Protein AF-0000000080020175 (afdb_homodimer)

Radius of gyration: 16.44 Å; Cα contacts (8 Å, |Δi|>4): 350; chains: 2; bounding box: 36×51×38 Å

pLDDT: mean 96.28, std 3.0, range [83.0, 98.94]

Secondary structure (DSSP, 8-state):
-BEEEETTEEEE-TTTS----TTS-HHHHHHHHHHHHH-SB--TTS-EEE-GGGHHHHHHHHHHHHHHTSS-HHHHSEEE-TTPPPPGGGGGGEEE-/-BEEEETTEEEE-TTTS----TTS-HHHHHHHHHHHHH-SB--TTS-EEE-GGGHHHHHHHHHHHHHHTSS-HHHHSEEEPTTPPPPGGGGGGEEE-

Organism: NCBI:txid2019572

Structure (mmCIF, N/CA/C/O backbone):
data_AF-0000000080020175-model_v1
#
loop_
_entity.id
_entity.type
_entity.pdbx_description
1 polymer 'Uncharacterized protein'
#
loop_
_atom_site.group_PDB
_atom_site.id
_atom_site.type_symbol
_atom_site.label_atom_id
_atom_site.label_alt_id
_atom_site.label_comp_id
_atom_site.label_asym_id
_atom_site.label_entity_id
_atom_site.label_seq_id
_atom_site.pdbx_PDB_ins_code
_atom_site.Cartn_x
_atom_site.Cartn_y
_atom_site.Cartn_z
_atom_site.occupancy
_atom_site.B_iso_or_equiv
_atom_site.auth_seq_id
_atom_site.auth_comp_id
_atom_site.auth_asym_id
_atom_site.auth_atom_id
_atom_site.pdbx_PDB_model_num
ATOM 1 N N . MET A 1 1 ? -3.389 -16.219 -5.395 1 97.69 1 MET A N 1
ATOM 2 C CA . MET A 1 1 ? -2.551 -15.766 -6.496 1 97.69 1 MET A CA 1
ATOM 3 C C . MET A 1 1 ? -1.271 -16.594 -6.59 1 97.69 1 MET A C 1
ATOM 5 O O . MET A 1 1 ? -0.502 -16.656 -5.629 1 97.69 1 MET A O 1
ATOM 9 N N . ARG A 1 2 ? -1.073 -17.203 -7.738 1 97.75 2 ARG A N 1
ATOM 10 C CA . ARG A 1 2 ? 0.148 -17.984 -7.922 1 97.75 2 ARG A CA 1
ATOM 11 C C . ARG A 1 2 ? 1.386 -17.125 -7.691 1 97.75 2 ARG A C 1
ATOM 13 O O . ARG A 1 2 ? 1.537 -16.062 -8.305 1 97.75 2 ARG A O 1
ATOM 20 N N . SER A 1 3 ? 2.283 -17.625 -6.809 1 98.38 3 SER A N 1
ATOM 21 C CA . SER A 1 3 ? 3.41 -16.828 -6.336 1 98.38 3 SER A CA 1
ATOM 22 C C . SER A 1 3 ? 4.684 -17.656 -6.262 1 98.38 3 SER A C 1
ATOM 24 O O . SER A 1 3 ? 4.625 -18.875 -6.105 1 98.38 3 SER A O 1
ATOM 26 N N . LYS A 1 4 ? 5.758 -17.016 -6.391 1 97.75 4 LYS A N 1
ATOM 27 C CA . LYS A 1 4 ? 7.066 -17.625 -6.168 1 97.75 4 LYS A CA 1
ATOM 28 C C . LYS A 1 4 ? 8.078 -16.594 -5.68 1 97.75 4 LYS A C 1
ATOM 30 O O . LYS A 1 4 ? 7.883 -15.383 -5.867 1 97.75 4 LYS A O 1
ATOM 35 N N . ILE A 1 5 ? 9.102 -17.062 -5.062 1 98 5 ILE A N 1
ATOM 36 C CA . ILE A 1 5 ? 10.188 -16.188 -4.637 1 98 5 ILE A CA 1
ATOM 37 C C . ILE A 1 5 ? 11.492 -16.625 -5.312 1 98 5 ILE A C 1
ATOM 39 O O . ILE A 1 5 ? 11.883 -17.797 -5.227 1 98 5 ILE A O 1
ATOM 43 N N . GLU A 1 6 ? 12.047 -15.734 -6.016 1 97.25 6 GLU A N 1
ATOM 44 C CA . GLU A 1 6 ? 13.344 -15.914 -6.66 1 97.25 6 GLU A CA 1
ATOM 45 C C . GLU A 1 6 ? 14.281 -14.758 -6.336 1 97.25 6 GLU A C 1
ATOM 47 O O . GLU A 1 6 ? 13.922 -13.594 -6.516 1 97.25 6 GLU A O 1
ATOM 52 N N . ASN A 1 7 ? 15.477 -15.023 -5.828 1 97 7 ASN A N 1
ATOM 53 C CA . ASN A 1 7 ? 16.453 -14.008 -5.453 1 97 7 ASN A CA 1
ATOM 54 C C . ASN A 1 7 ? 15.844 -12.961 -4.52 1 97 7 ASN A C 1
ATOM 56 O O . ASN A 1 7 ? 16 -11.758 -4.742 1 97 7 ASN A O 1
ATOM 60 N N . ASP A 1 8 ? 15.008 -13.383 -3.602 1 97.31 8 ASP A N 1
ATOM 61 C CA . ASP A 1 8 ? 14.391 -12.609 -2.531 1 97.31 8 ASP A CA 1
ATOM 62 C C . ASP A 1 8 ? 13.336 -11.656 -3.08 1 97.31 8 ASP A C 1
ATOM 64 O O . ASP A 1 8 ? 12.984 -10.672 -2.43 1 97.31 8 ASP A O 1
ATOM 68 N N . VAL A 1 9 ? 12.961 -11.898 -4.285 1 98.56 9 VAL A N 1
ATOM 69 C CA . VAL A 1 9 ? 11.875 -11.117 -4.867 1 98.56 9 VAL A CA 1
ATOM 70 C C . VAL A 1 9 ? 10.633 -11.984 -5.016 1 98.56 9 VAL A C 1
ATOM 72 O O . VAL A 1 9 ? 10.711 -13.109 -5.508 1 98.56 9 VAL A O 1
ATOM 75 N N . LEU A 1 10 ? 9.547 -11.516 -4.531 1 98.75 10 LEU A N 1
ATOM 76 C CA . LEU A 1 10 ? 8.258 -12.188 -4.695 1 98.75 10 LEU A CA 1
ATOM 77 C C . LEU A 1 10 ? 7.645 -11.852 -6.051 1 98.75 10 LEU A C 1
ATOM 79 O O . LEU A 1 10 ? 7.559 -10.68 -6.426 1 98.75 10 LEU A O 1
ATOM 83 N N . PHE A 1 11 ? 7.23 -12.836 -6.738 1 98.62 11 PHE A N 1
ATOM 84 C CA . PHE A 1 11 ? 6.551 -12.672 -8.016 1 98.62 11 PHE A CA 1
ATOM 85 C C . PHE A 1 11 ? 5.094 -13.109 -7.914 1 98.62 11 PHE A C 1
ATOM 87 O O . PHE A 1 11 ? 4.793 -14.188 -7.406 1 98.62 11 PHE A O 1
ATOM 94 N N . LEU A 1 12 ? 4.242 -12.258 -8.336 1 98.44 12 LEU A N 1
ATOM 95 C CA . LEU A 1 12 ? 2.844 -12.617 -8.547 1 98.44 12 LEU A CA 1
ATOM 96 C C . LEU A 1 12 ? 2.557 -12.844 -10.023 1 98.44 12 LEU A C 1
ATOM 98 O O . LEU A 1 12 ? 2.863 -11.992 -10.859 1 98.44 12 LEU A O 1
ATOM 102 N N . HIS A 1 13 ? 1.99 -13.93 -10.266 1 97.88 13 HIS A N 1
ATOM 103 C CA . HIS A 1 13 ? 1.725 -14.297 -11.656 1 97.88 13 HIS A CA 1
ATOM 104 C C . HIS A 1 13 ? 0.815 -13.273 -12.328 1 97.88 13 HIS A C 1
ATOM 106 O O . HIS A 1 13 ? -0.205 -12.875 -11.758 1 97.88 13 HIS A O 1
ATOM 112 N N . HIS A 1 14 ? 1.062 -12.898 -13.547 1 97.31 14 HIS A N 1
ATOM 113 C CA . HIS A 1 14 ? 0.417 -11.805 -14.266 1 97.31 14 HIS A CA 1
ATOM 114 C C . HIS A 1 14 ? -1.063 -12.094 -14.484 1 97.31 14 HIS A C 1
ATOM 116 O O . HIS A 1 14 ? -1.874 -11.164 -14.562 1 97.31 14 HIS A O 1
ATOM 122 N N . GLU A 1 15 ? -1.464 -13.32 -14.57 1 96.56 15 GLU A N 1
ATOM 123 C CA . GLU A 1 15 ? -2.859 -13.656 -14.836 1 96.56 15 GLU A CA 1
ATOM 124 C C . GLU A 1 15 ? -3.707 -13.531 -13.57 1 96.56 15 GLU A C 1
ATOM 126 O O . GLU A 1 15 ? -4.938 -13.531 -13.641 1 96.56 15 GLU A O 1
ATOM 131 N N . ASP A 1 16 ? -3.012 -13.5 -12.422 1 96.81 16 ASP A N 1
ATOM 132 C CA . ASP A 1 16 ? -3.74 -13.547 -11.156 1 96.81 16 ASP A CA 1
ATOM 133 C C . ASP A 1 16 ? -3.793 -12.164 -10.5 1 96.81 16 ASP A C 1
ATOM 135 O O . ASP A 1 16 ? -4.496 -11.977 -9.508 1 96.81 16 ASP A O 1
ATOM 139 N N . VAL A 1 17 ? -3 -11.172 -10.992 1 96.94 17 VAL A N 1
ATOM 140 C CA . VAL A 1 17 ? -3.076 -9.82 -10.438 1 96.94 17 VAL A CA 1
ATOM 141 C C . VAL A 1 17 ? -4.387 -9.164 -10.859 1 96.94 17 VAL A C 1
ATOM 143 O O . VAL A 1 17 ? -4.945 -9.492 -11.914 1 96.94 17 VAL A O 1
ATOM 146 N N . PRO A 1 18 ? -4.906 -8.32 -9.953 1 95.44 18 PRO A N 1
ATOM 147 C CA . PRO A 1 18 ? -6.16 -7.66 -10.32 1 95.44 18 PRO A CA 1
ATOM 148 C C . PRO A 1 18 ? -6.016 -6.77 -11.555 1 95.44 18 PRO A C 1
ATOM 150 O O . PRO A 1 18 ? -4.91 -6.328 -11.883 1 95.44 18 PRO A O 1
ATOM 153 N N . GLU A 1 19 ? -7.16 -6.625 -12.172 1 93.62 19 GLU A N 1
ATOM 154 C CA . GLU A 1 19 ? -7.238 -5.73 -13.328 1 93.62 19 GLU A CA 1
ATOM 155 C C . GLU A 1 19 ? -8.117 -4.516 -13.023 1 93.62 19 GLU A C 1
ATOM 157 O O . GLU A 1 19 ? -9.125 -4.637 -12.336 1 93.62 19 GLU A O 1
ATOM 162 N N . TYR A 1 20 ? -7.645 -3.49 -13.617 1 94 20 TYR A N 1
ATOM 163 C CA . TYR A 1 20 ? -8.477 -2.293 -13.516 1 94 20 TYR A CA 1
ATOM 164 C C . TYR A 1 20 ? -9.625 -2.348 -14.516 1 94 20 TYR A C 1
ATOM 166 O O . TYR A 1 20 ? -9.43 -2.695 -15.68 1 94 20 TYR A O 1
ATOM 174 N N . LYS A 1 21 ? -10.742 -2.105 -14.023 1 92.62 21 LYS A N 1
ATOM 175 C CA . LYS A 1 21 ? -11.922 -1.989 -14.883 1 92.62 21 LYS A CA 1
ATOM 176 C C . LYS A 1 21 ? -12.617 -0.644 -14.68 1 92.62 21 LYS A C 1
ATOM 178 O O . LYS A 1 21 ? -13.141 -0.363 -13.602 1 92.62 21 LYS A O 1
ATOM 183 N N . LYS A 1 22 ? -12.578 0.116 -15.727 1 90.12 22 LYS A N 1
ATOM 184 C CA . LYS A 1 22 ? -13.312 1.377 -15.656 1 90.12 22 LYS A CA 1
ATOM 185 C C . LYS A 1 22 ? -14.789 1.139 -15.352 1 90.12 22 LYS A C 1
ATOM 187 O O . LYS A 1 22 ? -15.4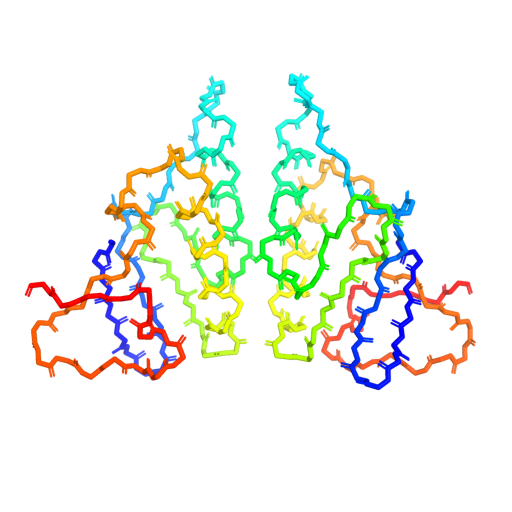53 0.371 -16.047 1 90.12 22 LYS A O 1
ATOM 192 N N . GLY A 1 23 ? -15.266 1.747 -14.336 1 88.38 23 GLY A N 1
ATOM 193 C CA . GLY A 1 23 ? -16.656 1.562 -13.961 1 88.38 23 GLY A CA 1
ATOM 194 C C . GLY A 1 23 ? -16.906 0.284 -13.188 1 88.38 23 GLY A C 1
ATOM 195 O O . GLY A 1 23 ? -18.062 -0.079 -12.93 1 88.38 23 GLY A O 1
ATOM 196 N N . GLY A 1 24 ? -15.867 -0.38 -12.906 1 90.69 24 GLY A N 1
ATOM 197 C CA . GLY A 1 24 ? -16 -1.621 -12.156 1 90.69 24 GLY A CA 1
ATOM 198 C C . GLY A 1 24 ? -16.109 -1.408 -10.656 1 90.69 24 GLY A C 1
ATOM 199 O O . GLY A 1 24 ? -16.391 -0.298 -10.203 1 90.69 24 GLY A O 1
ATOM 200 N N . SER A 1 25 ? -16.031 -2.482 -9.945 1 90.88 25 SER A N 1
ATOM 201 C CA . SER A 1 25 ? -16.078 -2.445 -8.484 1 90.88 25 SER A CA 1
ATOM 202 C C . SER A 1 25 ? -15.016 -1.52 -7.914 1 90.88 25 SER A C 1
ATOM 204 O O . SER A 1 25 ? -13.844 -1.618 -8.281 1 90.88 25 SER A O 1
ATOM 206 N N . VAL A 1 26 ? -15.445 -0.647 -6.969 1 92.31 26 VAL A N 1
ATOM 207 C CA . VAL A 1 26 ? -14.523 0.283 -6.328 1 92.31 26 VAL A CA 1
ATOM 208 C C . VAL A 1 26 ? -13.438 -0.494 -5.59 1 92.31 26 VAL A C 1
ATOM 210 O O . VAL A 1 26 ? -12.25 -0.185 -5.719 1 92.31 26 VAL A O 1
ATOM 213 N N . VAL A 1 27 ? -13.867 -1.517 -4.898 1 93.5 27 VAL A N 1
ATOM 214 C CA . VAL A 1 27 ? -12.922 -2.26 -4.07 1 93.5 27 VAL A CA 1
ATOM 215 C C . VAL A 1 27 ? -11.898 -2.965 -4.957 1 93.5 27 VAL A C 1
ATOM 217 O O . VAL A 1 27 ? -10.703 -2.957 -4.66 1 93.5 27 VAL A O 1
ATOM 220 N N . ARG A 1 28 ? -12.359 -3.523 -6.062 1 94.44 28 ARG A N 1
ATOM 221 C CA . ARG A 1 28 ? -11.445 -4.227 -6.957 1 94.44 28 ARG A CA 1
ATOM 222 C C . ARG A 1 28 ? -10.484 -3.258 -7.637 1 94.44 28 ARG A C 1
ATOM 224 O O . ARG A 1 28 ? -9.289 -3.549 -7.77 1 94.44 28 ARG A O 1
ATOM 231 N N . ASN A 1 29 ? -11.008 -2.16 -8.023 1 95.12 29 ASN A N 1
ATOM 232 C CA . ASN A 1 29 ? -10.148 -1.147 -8.625 1 95.12 29 ASN A CA 1
ATOM 233 C C . ASN A 1 29 ? -9.156 -0.588 -7.609 1 95.12 29 ASN A C 1
ATOM 235 O O . ASN A 1 29 ? -7.996 -0.343 -7.941 1 95.12 29 ASN A O 1
ATOM 239 N N . SER A 1 30 ? -9.617 -0.409 -6.387 1 96.56 30 SER A N 1
ATOM 240 C CA . SER A 1 30 ? -8.727 0.056 -5.332 1 96.56 30 SER A CA 1
ATOM 241 C C . SER A 1 30 ? -7.641 -0.971 -5.031 1 96.56 30 SER A C 1
ATOM 243 O O . SER A 1 30 ? -6.484 -0.611 -4.812 1 96.56 30 SER A O 1
ATOM 245 N N . TYR A 1 31 ? -8.055 -2.207 -5.035 1 97.88 31 TYR A N 1
ATOM 246 C CA . TYR A 1 31 ? -7.109 -3.293 -4.812 1 97.88 31 TYR A CA 1
ATOM 247 C C . TYR A 1 31 ? -6.031 -3.307 -5.891 1 97.88 31 TYR A C 1
ATOM 249 O O . TYR A 1 31 ? -4.844 -3.439 -5.59 1 97.88 31 TYR A O 1
ATOM 257 N N . PHE A 1 32 ? -6.426 -3.119 -7.145 1 97.38 32 PHE A N 1
ATOM 258 C CA . PHE A 1 32 ? -5.5 -3.053 -8.266 1 97.38 32 PHE A CA 1
ATOM 259 C C . PHE A 1 32 ? -4.465 -1.953 -8.055 1 97.38 32 PHE A C 1
ATOM 261 O O . PHE A 1 32 ? -3.26 -2.205 -8.117 1 97.38 32 PHE A O 1
ATOM 268 N N . TRP A 1 33 ? -4.902 -0.787 -7.746 1 97.5 33 TRP A N 1
ATOM 269 C CA . TRP A 1 33 ? -4.012 0.362 -7.613 1 97.5 33 TRP A CA 1
ATOM 270 C C . TRP A 1 33 ? -3.133 0.231 -6.375 1 97.5 33 TRP A C 1
ATOM 272 O O . TRP A 1 33 ? -1.968 0.635 -6.387 1 97.5 33 TRP A O 1
ATOM 282 N N . ALA A 1 34 ? -3.711 -0.296 -5.305 1 98.44 34 ALA A N 1
ATOM 283 C CA . ALA A 1 34 ? -2.947 -0.477 -4.07 1 98.44 34 ALA A CA 1
ATOM 284 C C . ALA A 1 34 ? -1.783 -1.44 -4.285 1 98.44 34 ALA A C 1
ATOM 286 O O . ALA A 1 34 ? -0.632 -1.109 -3.988 1 98.44 34 ALA A O 1
ATOM 287 N N . LEU A 1 35 ? -2.055 -2.582 -4.898 1 98.75 35 LEU A N 1
ATOM 288 C CA . LEU A 1 35 ? -1.019 -3.574 -5.164 1 98.75 35 LEU A CA 1
ATOM 289 C C . LEU A 1 35 ? 0.041 -3.014 -6.105 1 98.75 35 LEU A C 1
ATOM 291 O O . LEU A 1 35 ? 1.24 -3.168 -5.859 1 98.75 35 LEU A O 1
ATOM 295 N N . ARG A 1 36 ? -0.431 -2.379 -7.059 1 98.19 36 ARG A N 1
ATOM 296 C CA . ARG A 1 36 ? 0.475 -1.858 -8.078 1 98.19 36 ARG A CA 1
ATOM 297 C C . ARG A 1 36 ? 1.384 -0.778 -7.5 1 98.19 36 ARG A C 1
ATOM 299 O O . ARG A 1 36 ? 2.541 -0.652 -7.906 1 98.19 36 ARG A O 1
ATOM 306 N N . SER A 1 37 ? 0.938 -0.06 -6.562 1 98.44 37 SER A N 1
ATOM 307 C CA . SER A 1 37 ? 1.627 1.128 -6.07 1 98.44 37 SER A CA 1
ATOM 308 C C . SER A 1 37 ? 2.871 0.755 -5.273 1 98.44 37 SER A C 1
ATOM 310 O O . SER A 1 37 ? 3.814 1.543 -5.18 1 98.44 37 SER A O 1
ATOM 312 N N . ILE A 1 38 ? 2.908 -0.415 -4.742 1 98.81 38 ILE A N 1
ATOM 313 C CA . ILE A 1 38 ? 4.066 -0.736 -3.914 1 98.81 38 ILE A CA 1
ATOM 314 C C . ILE A 1 38 ? 4.93 -1.779 -4.617 1 98.81 38 ILE A C 1
ATOM 316 O O . ILE A 1 38 ? 5.953 -2.215 -4.082 1 98.81 38 ILE A O 1
ATOM 320 N N . ALA A 1 39 ? 4.555 -2.158 -5.816 1 98.81 39 ALA A N 1
ATOM 321 C CA . ALA A 1 39 ? 5.328 -3.121 -6.598 1 98.81 39 ALA A CA 1
ATOM 322 C C . ALA A 1 39 ? 6.594 -2.479 -7.16 1 98.81 39 ALA A C 1
ATOM 324 O O . ALA A 1 39 ? 6.586 -1.307 -7.543 1 98.81 39 ALA A O 1
ATOM 325 N N . GLY A 1 40 ? 7.617 -3.238 -7.168 1 98.25 40 GLY A N 1
ATOM 326 C CA . GLY A 1 40 ? 8.82 -2.801 -7.859 1 98.25 40 GLY A CA 1
ATOM 327 C C . GLY A 1 40 ? 8.672 -2.793 -9.367 1 98.25 40 GLY A C 1
ATOM 328 O O . GLY A 1 40 ? 9.172 -1.892 -10.039 1 98.25 40 GLY A O 1
ATOM 329 N N . LYS A 1 41 ? 8.062 -3.729 -9.859 1 97.75 41 LYS A N 1
ATOM 330 C CA . LYS A 1 41 ? 7.648 -3.861 -11.258 1 97.75 41 LYS A CA 1
ATOM 331 C C . LYS A 1 41 ? 6.211 -4.359 -11.359 1 97.75 41 LYS A C 1
ATOM 333 O O . LYS A 1 41 ? 5.82 -5.297 -10.664 1 97.75 41 LYS A O 1
ATOM 338 N N . ALA A 1 42 ? 5.461 -3.711 -12.219 1 97.38 42 ALA A N 1
ATOM 339 C CA . ALA A 1 42 ? 4.066 -4.094 -12.422 1 97.38 42 ALA A CA 1
ATOM 340 C C . ALA A 1 42 ? 3.625 -3.82 -13.859 1 97.38 42 ALA A C 1
ATOM 342 O O . ALA A 1 42 ? 2.699 -3.041 -14.094 1 97.38 42 ALA A O 1
ATOM 343 N N . SER A 1 43 ? 4.191 -4.59 -14.703 1 93.81 43 SER A N 1
ATOM 344 C CA . SER A 1 43 ? 3.824 -4.398 -16.109 1 93.81 43 SER A CA 1
ATOM 345 C C . SER A 1 43 ? 2.551 -5.16 -16.453 1 93.81 43 SER A C 1
ATOM 347 O O . SER A 1 43 ? 2.18 -6.109 -15.758 1 93.81 43 SER A O 1
ATOM 349 N N . ARG A 1 44 ? 1.867 -4.777 -17.469 1 89.75 44 ARG A N 1
ATOM 350 C CA . ARG A 1 44 ? 0.581 -5.324 -17.875 1 89.75 44 ARG A CA 1
ATOM 351 C C . ARG A 1 44 ? 0.708 -6.801 -18.25 1 89.75 44 ARG A C 1
ATOM 353 O O . ARG A 1 44 ? -0.174 -7.602 -17.922 1 89.75 44 ARG A O 1
ATOM 360 N N . TYR A 1 45 ? 1.75 -7.238 -18.797 1 92.06 45 TYR A N 1
ATOM 361 C CA . TYR A 1 45 ? 1.854 -8.594 -19.312 1 92.06 45 TYR A CA 1
ATOM 362 C C . TYR A 1 45 ? 2.941 -9.375 -18.594 1 92.06 45 TYR A C 1
ATOM 364 O O . TYR A 1 45 ? 3.389 -10.422 -19.062 1 92.06 45 TYR A O 1
ATOM 372 N N . GLY A 1 46 ? 3.32 -8.906 -17.516 1 96.88 46 GLY A N 1
ATOM 373 C CA . GLY A 1 46 ? 4.344 -9.57 -16.734 1 96.88 46 GLY A CA 1
ATOM 374 C C . GLY A 1 46 ? 3.945 -9.766 -15.281 1 96.88 46 GLY A C 1
ATOM 375 O O . GLY A 1 46 ? 2.971 -9.172 -14.812 1 96.88 46 GLY A O 1
ATOM 376 N N . ASP A 1 47 ? 4.727 -10.578 -14.695 1 98.38 47 ASP A N 1
ATOM 377 C CA . ASP A 1 47 ? 4.531 -10.789 -13.266 1 98.38 47 ASP A CA 1
ATOM 378 C C . ASP A 1 47 ? 4.844 -9.523 -12.477 1 98.38 47 ASP A C 1
ATOM 380 O O . ASP A 1 47 ? 5.664 -8.703 -12.898 1 98.38 47 ASP A O 1
ATOM 384 N N . TRP A 1 48 ? 4.156 -9.344 -11.438 1 98.75 48 TRP A N 1
ATOM 385 C CA . TRP A 1 48 ? 4.457 -8.227 -10.547 1 98.75 48 TRP A CA 1
ATOM 386 C C . TRP A 1 48 ? 5.484 -8.641 -9.492 1 98.75 48 TRP A C 1
ATOM 388 O O . TRP A 1 48 ? 5.492 -9.781 -9.039 1 98.75 48 TRP A O 1
ATOM 398 N N . GLU A 1 49 ? 6.324 -7.707 -9.172 1 98.88 49 GLU A N 1
ATOM 399 C CA . GLU A 1 49 ? 7.477 -8.016 -8.328 1 98.88 49 GLU A CA 1
ATOM 400 C C . GLU A 1 49 ? 7.469 -7.176 -7.055 1 98.88 49 GLU A C 1
ATOM 402 O O . GLU A 1 49 ? 7.191 -5.973 -7.098 1 98.88 49 GLU A O 1
ATOM 407 N N . TYR A 1 50 ? 7.793 -7.84 -6 1 98.88 50 TYR A N 1
ATOM 408 C CA . TYR A 1 50 ? 7.871 -7.207 -4.688 1 98.88 50 TYR A CA 1
ATOM 409 C C . TYR A 1 50 ? 9.156 -7.598 -3.971 1 98.88 50 TYR A C 1
ATOM 411 O O . TYR A 1 50 ? 9.367 -8.766 -3.646 1 98.88 50 TYR A O 1
ATOM 419 N N . GLU A 1 51 ? 10 -6.617 -3.742 1 98.81 51 GLU A N 1
ATOM 420 C CA . GLU A 1 51 ? 11.219 -6.855 -2.98 1 98.81 51 GLU A CA 1
ATOM 421 C C . GLU A 1 51 ? 10.922 -6.992 -1.49 1 98.81 51 GLU A C 1
ATOM 423 O O . GLU A 1 51 ? 9.852 -6.605 -1.027 1 98.81 51 GLU A O 1
ATOM 428 N N . PRO A 1 52 ? 11.828 -7.547 -0.718 1 98.62 52 PRO A N 1
ATOM 429 C CA . PRO A 1 52 ? 11.57 -7.828 0.696 1 98.62 52 PRO A CA 1
ATOM 430 C C . PRO A 1 52 ? 11.188 -6.582 1.488 1 98.62 52 PRO A C 1
ATOM 432 O O . PRO A 1 52 ? 10.406 -6.668 2.441 1 98.62 52 PRO A O 1
ATOM 435 N N . GLU A 1 53 ? 11.633 -5.449 1.055 1 98.25 53 GLU A N 1
ATOM 436 C CA . GLU A 1 53 ? 11.414 -4.203 1.781 1 98.25 53 GLU A CA 1
ATOM 437 C C . GLU 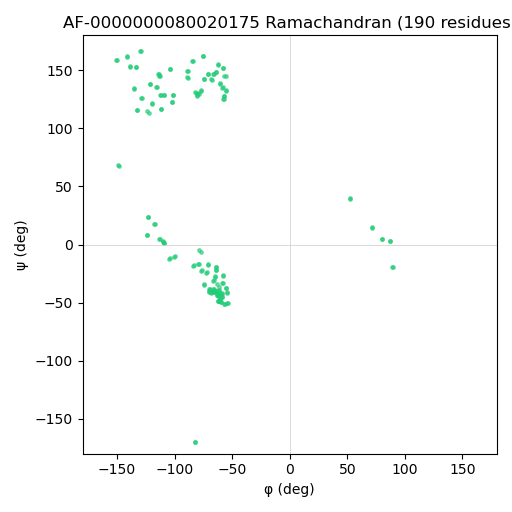A 1 53 ? 9.93 -3.863 1.863 1 98.25 53 GLU A C 1
ATOM 439 O O . GLU A 1 53 ? 9.5 -3.127 2.756 1 98.25 53 GLU A O 1
ATOM 444 N N . VAL A 1 54 ? 9.172 -4.492 0.949 1 98.81 54 VAL A N 1
ATOM 445 C CA . VAL A 1 54 ? 7.766 -4.09 0.938 1 98.81 54 VAL A CA 1
ATOM 446 C C . VAL A 1 54 ? 6.891 -5.258 1.394 1 98.81 54 VAL A C 1
ATOM 448 O O . VAL A 1 54 ? 5.664 -5.137 1.452 1 98.81 54 VAL A O 1
ATOM 451 N N . TRP A 1 55 ? 7.457 -6.379 1.812 1 98.88 55 TRP A N 1
ATOM 452 C CA . TRP A 1 55 ? 6.664 -7.574 2.094 1 98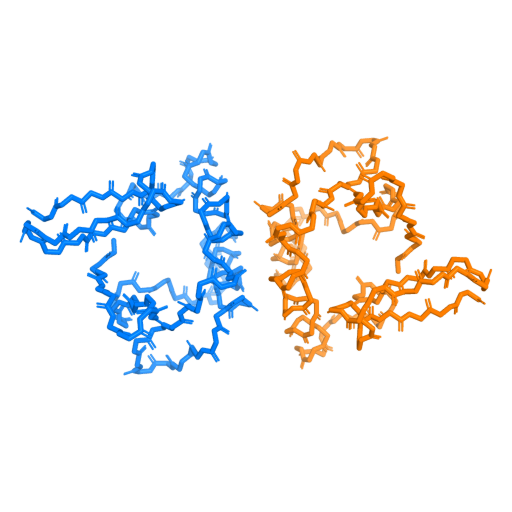.88 55 TRP A CA 1
ATOM 453 C C . TRP A 1 55 ? 5.742 -7.344 3.287 1 98.88 55 TRP A C 1
ATOM 455 O O . TRP A 1 55 ? 4.598 -7.805 3.293 1 98.88 55 TRP A O 1
ATOM 465 N N . PHE A 1 56 ? 6.254 -6.688 4.246 1 98.88 56 PHE A N 1
ATOM 466 C CA . PHE A 1 56 ? 5.422 -6.422 5.414 1 98.88 56 PHE A CA 1
ATOM 467 C C . PHE A 1 56 ? 4.203 -5.59 5.035 1 98.88 56 PHE A C 1
ATOM 469 O O . PHE A 1 56 ? 3.08 -5.91 5.434 1 98.88 56 PHE A O 1
ATOM 476 N N . ALA A 1 57 ? 4.414 -4.523 4.301 1 98.94 57 ALA A N 1
ATOM 477 C CA . ALA A 1 57 ? 3.311 -3.684 3.838 1 98.94 57 ALA A CA 1
ATOM 478 C C . ALA A 1 57 ? 2.355 -4.473 2.947 1 98.94 57 ALA A C 1
ATOM 480 O O . ALA A 1 57 ? 1.136 -4.32 3.043 1 98.94 57 ALA A O 1
ATOM 481 N N . LEU A 1 58 ? 2.922 -5.312 2.117 1 98.94 58 LEU A N 1
ATOM 482 C CA . LEU A 1 58 ? 2.107 -6.152 1.249 1 98.94 58 LEU A CA 1
ATOM 483 C C . LEU A 1 58 ? 1.205 -7.07 2.07 1 98.94 58 LEU A C 1
ATOM 485 O O . LEU A 1 58 ? 0.015 -7.203 1.773 1 98.94 58 LEU A O 1
ATOM 489 N N . ARG A 1 59 ? 1.788 -7.66 3.016 1 98.81 59 ARG A N 1
ATOM 490 C CA . ARG A 1 59 ? 1.009 -8.508 3.91 1 98.81 59 ARG A CA 1
ATOM 491 C C . ARG A 1 59 ? -0.167 -7.742 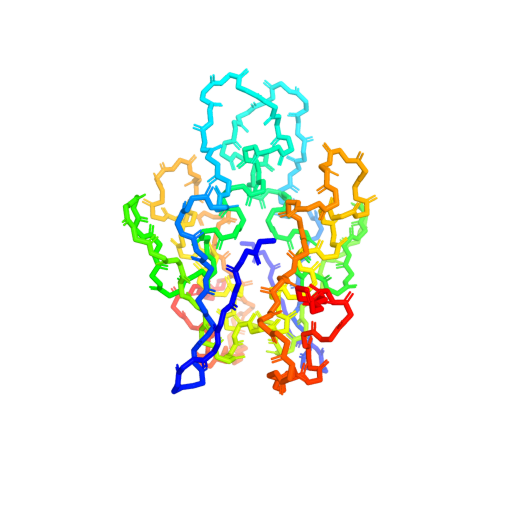4.504 1 98.81 59 ARG A C 1
ATOM 493 O O . ARG A 1 59 ? -1.304 -8.219 4.477 1 98.81 59 ARG A O 1
ATOM 500 N N . ARG A 1 60 ? 0.07 -6.613 5.031 1 98.62 60 ARG A N 1
ATOM 501 C CA . ARG A 1 60 ? -0.988 -5.809 5.637 1 98.62 60 ARG A CA 1
ATOM 502 C C . ARG A 1 60 ? -2.051 -5.441 4.605 1 98.62 60 ARG A C 1
ATOM 504 O O . ARG A 1 60 ? -3.246 -5.445 4.91 1 98.62 60 ARG A O 1
ATOM 511 N N . MET A 1 61 ? -1.586 -5.066 3.48 1 98.75 61 MET A N 1
ATOM 512 C CA . MET A 1 61 ? -2.504 -4.699 2.406 1 98.75 61 MET A CA 1
ATOM 513 C C . MET A 1 61 ? -3.408 -5.871 2.041 1 98.75 61 MET A C 1
ATOM 515 O O . MET A 1 61 ? -4.629 -5.719 1.966 1 98.75 61 MET A O 1
ATOM 519 N N . LEU A 1 62 ? -2.799 -7.023 1.839 1 98.62 62 LEU A N 1
ATOM 520 C CA . LEU A 1 62 ? -3.578 -8.203 1.486 1 98.62 62 LEU A CA 1
ATOM 521 C C . LEU A 1 62 ? -4.574 -8.547 2.59 1 98.62 62 LEU A C 1
ATOM 523 O O . LEU A 1 62 ? -5.734 -8.859 2.309 1 98.62 62 LEU A O 1
ATOM 527 N N . LEU A 1 63 ? -4.184 -8.469 3.809 1 98 63 LEU A N 1
ATOM 528 C CA . LEU A 1 63 ? -5.086 -8.727 4.93 1 98 63 LEU A CA 1
ATOM 529 C C . LEU A 1 63 ? -6.234 -7.723 4.934 1 98 63 LEU A C 1
ATOM 531 O O . LEU A 1 63 ? -7.391 -8.102 5.156 1 98 63 LEU A O 1
ATOM 535 N N . SER A 1 64 ? -5.934 -6.48 4.723 1 97.31 64 SER A N 1
ATOM 536 C CA . SER A 1 64 ? -6.945 -5.43 4.715 1 97.31 64 SER A CA 1
ATOM 537 C C . SER A 1 64 ? -8.016 -5.695 3.66 1 97.31 64 SER A C 1
ATOM 539 O O . SER A 1 64 ? -9.211 -5.598 3.941 1 97.31 64 SER A O 1
ATOM 541 N N . PHE A 1 65 ? -7.633 -6.051 2.506 1 97.5 65 PHE A N 1
ATOM 542 C CA . PHE A 1 65 ? -8.586 -6.273 1.427 1 97.5 65 PHE A CA 1
ATOM 543 C C . PHE A 1 65 ? -9.336 -7.59 1.624 1 97.5 65 PHE A C 1
ATOM 545 O O . PHE A 1 65 ? -10.508 -7.703 1.263 1 97.5 65 PHE A O 1
ATOM 552 N N . THR A 1 66 ? -8.625 -8.602 2.189 1 96.69 66 THR A N 1
ATOM 553 C CA . THR A 1 66 ? -9.32 -9.828 2.559 1 96.69 66 THR A CA 1
ATOM 554 C C . THR A 1 66 ? -10.438 -9.539 3.557 1 96.69 66 THR A C 1
ATOM 556 O O . THR A 1 66 ? -11.562 -10.016 3.398 1 96.69 66 THR A O 1
ATOM 559 N N . GLU A 1 67 ? -10.148 -8.711 4.469 1 94.69 67 GLU A N 1
ATOM 560 C CA . GLU A 1 67 ? -11.047 -8.445 5.582 1 94.69 67 GLU A CA 1
ATOM 561 C C . GLU A 1 67 ? -12.203 -7.547 5.156 1 94.69 67 GLU A C 1
ATOM 563 O O . GLU A 1 67 ? -13.211 -7.445 5.859 1 94.69 67 GLU A O 1
ATOM 568 N N . SER A 1 68 ? -11.898 -6.84 4.09 1 91.38 68 SER A N 1
ATOM 569 C CA . SER A 1 68 ? -12.984 -6.008 3.59 1 91.38 68 SER A CA 1
ATOM 570 C C . SER A 1 68 ? -14.211 -6.852 3.25 1 91.38 68 SER A C 1
ATOM 572 O O . SER A 1 68 ? -15.336 -6.348 3.26 1 91.38 68 SER A O 1
ATOM 574 N N . GLY A 1 69 ? -13.992 -8.148 2.771 1 92.25 69 GLY A N 1
ATOM 575 C CA . GLY A 1 69 ? -15.078 -9.07 2.475 1 92.25 69 GLY A CA 1
ATOM 576 C C . GLY A 1 69 ? -15.617 -8.914 1.066 1 92.25 69 GLY A C 1
ATOM 577 O O . GLY A 1 69 ? -16.562 -9.602 0.682 1 92.25 69 GLY A O 1
ATOM 578 N N . TYR A 1 70 ? -15.023 -8.062 0.31 1 92.44 70 TYR A N 1
ATOM 579 C CA . TYR A 1 70 ? -15.562 -7.758 -1.011 1 92.44 70 TYR A CA 1
ATOM 580 C C . TYR A 1 70 ? -14.805 -8.516 -2.096 1 92.44 70 TYR A C 1
ATOM 582 O O . TYR A 1 70 ? -15.211 -8.508 -3.262 1 92.44 70 TYR A O 1
ATOM 590 N N . LEU A 1 71 ? -13.719 -9.141 -1.772 1 95.19 71 LEU A N 1
ATOM 591 C CA . LEU A 1 71 ? -12.898 -9.891 -2.721 1 95.19 71 LEU A CA 1
ATOM 592 C C . LEU A 1 71 ? -12.914 -11.375 -2.389 1 95.19 71 LEU A C 1
ATOM 594 O O . LEU A 1 71 ? -13.031 -11.758 -1.222 1 95.19 71 LEU A O 1
ATOM 598 N N . GLY A 1 72 ? -12.844 -12.133 -3.422 1 92.31 72 GLY A N 1
ATOM 599 C CA . GLY A 1 72 ? -12.68 -13.562 -3.188 1 92.31 72 GLY A CA 1
ATOM 600 C C . GLY A 1 72 ? -11.359 -13.898 -2.516 1 92.31 72 GLY A C 1
ATOM 601 O O . GLY A 1 72 ? -10.344 -13.258 -2.771 1 92.31 72 GLY A O 1
ATOM 602 N N . PHE A 1 73 ? -11.406 -14.906 -1.757 1 91 73 PHE A N 1
ATOM 603 C CA . PHE A 1 73 ? -10.242 -15.344 -0.998 1 91 73 PHE A CA 1
ATOM 604 C C . PHE A 1 73 ? -9.055 -15.586 -1.923 1 91 73 PHE A C 1
ATOM 606 O O . PHE A 1 73 ? -7.93 -15.188 -1.62 1 91 73 PHE A O 1
ATOM 613 N N . ARG A 1 74 ? -9.297 -16.094 -3.051 1 92.25 74 ARG A N 1
ATOM 614 C CA . ARG A 1 74 ? -8.227 -16.453 -3.975 1 92.25 74 ARG A CA 1
ATOM 615 C C . ARG A 1 74 ? -7.562 -15.211 -4.562 1 92.25 74 ARG A C 1
ATOM 617 O O . ARG A 1 74 ? -6.434 -15.281 -5.055 1 92.25 74 ARG A O 1
ATOM 624 N N . GLU A 1 75 ? -8.203 -14.156 -4.441 1 95.38 75 GLU A N 1
ATOM 625 C CA . GLU A 1 75 ? -7.684 -12.914 -5.016 1 95.38 75 GLU A CA 1
ATOM 626 C C . GLU A 1 75 ? -6.684 -12.25 -4.074 1 95.38 75 GLU A C 1
ATOM 628 O O . GLU A 1 75 ? -5.934 -11.359 -4.484 1 95.38 75 GLU A O 1
ATOM 633 N N . THR A 1 76 ? -6.707 -12.641 -2.781 1 97.75 76 THR A N 1
ATOM 634 C CA . THR A 1 76 ? -5.93 -11.891 -1.801 1 97.75 76 THR A CA 1
ATOM 635 C C . THR A 1 76 ? -4.961 -12.812 -1.061 1 97.75 76 THR A C 1
ATOM 637 O O . THR A 1 76 ? -4.379 -12.422 -0.045 1 97.75 76 THR A O 1
ATOM 640 N N . VAL A 1 77 ? -4.852 -14.055 -1.518 1 98.19 77 VAL A N 1
ATOM 641 C CA . VAL A 1 77 ? -3.959 -15.008 -0.869 1 98.19 77 VAL A CA 1
ATOM 642 C C . VAL A 1 77 ? -2.848 -15.414 -1.835 1 98.19 77 VAL A C 1
ATOM 644 O O . VAL A 1 77 ? -3.104 -15.664 -3.016 1 98.19 77 VAL A O 1
ATOM 647 N N . LEU A 1 78 ? -1.646 -15.438 -1.293 1 98.62 78 LEU A N 1
ATOM 648 C CA . LEU A 1 78 ? -0.496 -15.906 -2.061 1 98.62 78 LEU A CA 1
ATOM 649 C C . LEU A 1 78 ? -0.434 -17.422 -2.074 1 98.62 78 LEU A C 1
ATOM 651 O O . LEU A 1 78 ? -0.49 -18.062 -1.019 1 98.62 78 LEU A O 1
ATOM 655 N N . LYS A 1 79 ? -0.33 -17.938 -3.221 1 98.38 79 LYS A N 1
ATOM 656 C CA . LYS A 1 79 ? -0.253 -19.391 -3.361 1 98.38 79 LYS A CA 1
ATOM 657 C C . LYS A 1 79 ? 1.127 -19.828 -3.848 1 98.38 79 LYS A C 1
ATOM 659 O O . LYS A 1 79 ? 1.507 -19.547 -4.984 1 98.38 79 LYS A O 1
ATOM 664 N N . PHE A 1 80 ? 1.793 -20.578 -3.012 1 98.19 80 PHE A N 1
ATOM 665 C CA . PHE A 1 80 ? 3.141 -21.031 -3.326 1 98.19 80 PHE A CA 1
ATOM 666 C C . PHE A 1 80 ? 3.129 -22.5 -3.734 1 98.19 80 PHE A C 1
ATOM 668 O O . PHE A 1 80 ? 2.256 -23.266 -3.311 1 98.19 80 PHE A O 1
ATOM 675 N N . PRO A 1 81 ? 4.125 -22.828 -4.59 1 95.62 81 PRO A N 1
ATOM 676 C CA . PRO A 1 81 ? 4.262 -24.266 -4.879 1 95.62 81 PRO A CA 1
ATOM 677 C C . PRO A 1 81 ? 4.496 -25.094 -3.623 1 95.62 81 PRO A C 1
ATOM 679 O O . PRO A 1 81 ? 5.117 -24.625 -2.668 1 95.62 81 PRO A O 1
ATOM 682 N N . ALA A 1 82 ? 4.074 -26.312 -3.678 1 93 82 ALA A N 1
ATOM 683 C CA . ALA A 1 82 ? 4.238 -27.234 -2.551 1 93 82 ALA A CA 1
ATOM 684 C C . ALA A 1 82 ? 5.711 -27.391 -2.186 1 93 82 ALA A C 1
ATOM 686 O O . ALA A 1 82 ? 6.566 -27.516 -3.064 1 93 82 ALA A O 1
ATOM 687 N N . GLY A 1 83 ? 5.973 -27.328 -0.891 1 90.12 83 GLY A N 1
ATOM 688 C CA . GLY A 1 83 ? 7.332 -27.578 -0.429 1 90.12 83 GLY A CA 1
ATOM 689 C C . GLY A 1 83 ? 8.172 -26.312 -0.379 1 90.12 83 GLY A C 1
ATOM 690 O O . GLY A 1 83 ? 9.273 -26.312 0.187 1 90.12 83 GLY A O 1
ATOM 691 N N . GLU A 1 84 ? 7.781 -25.312 -1.062 1 92.5 84 GLU A N 1
ATOM 692 C CA . GLU A 1 84 ? 8.531 -24.062 -1.011 1 92.5 84 GLU A CA 1
ATOM 693 C C . GLU A 1 84 ? 8.414 -23.406 0.362 1 92.5 84 GLU A C 1
ATOM 695 O O . GLU A 1 84 ? 7.355 -23.453 0.988 1 92.5 84 GLU A O 1
ATOM 700 N N . GLU A 1 85 ? 9.469 -22.859 0.75 1 93.69 85 GLU A N 1
ATOM 701 C CA . GLU A 1 85 ? 9.461 -22.156 2.025 1 93.69 85 GLU A CA 1
ATOM 702 C C . GLU A 1 85 ? 8.781 -20.797 1.894 1 93.69 85 GLU A C 1
ATOM 704 O O . GLU A 1 85 ? 9.055 -20.047 0.951 1 93.69 85 GLU A O 1
ATOM 709 N N . ILE A 1 86 ? 7.914 -20.531 2.805 1 97 86 ILE A N 1
ATOM 710 C CA . ILE A 1 86 ? 7.238 -19.234 2.863 1 97 86 ILE A CA 1
ATOM 711 C C . ILE A 1 86 ? 7.863 -18.375 3.957 1 97 86 ILE A C 1
ATOM 713 O O . ILE A 1 86 ? 7.895 -18.766 5.125 1 97 86 ILE A O 1
ATOM 717 N N . PRO A 1 87 ? 8.336 -17.219 3.596 1 97.94 87 PRO A N 1
ATOM 718 C CA . PRO A 1 87 ? 8.867 -16.312 4.625 1 97.94 87 PRO A CA 1
ATOM 719 C C . PRO A 1 87 ? 7.855 -16.016 5.727 1 97.94 87 PRO A C 1
ATOM 721 O O . PRO A 1 87 ? 6.664 -15.859 5.449 1 97.94 87 PRO A O 1
ATOM 724 N N . GLU A 1 88 ? 8.305 -15.875 6.902 1 98.12 88 GLU A N 1
ATOM 725 C CA . GLU A 1 88 ? 7.453 -15.633 8.062 1 98.12 88 GLU A CA 1
ATOM 726 C C . GLU A 1 88 ? 6.551 -14.43 7.848 1 98.12 88 GLU A C 1
ATOM 728 O O . GLU A 1 88 ? 5.363 -14.469 8.18 1 98.12 88 GLU A O 1
ATOM 733 N N . VAL A 1 89 ? 7.094 -13.406 7.281 1 98.44 89 VAL A N 1
ATOM 734 C CA . VAL A 1 89 ? 6.395 -12.141 7.129 1 98.44 89 VAL A CA 1
ATOM 735 C C . VAL A 1 89 ? 5.18 -12.32 6.223 1 98.44 89 VAL A C 1
ATOM 737 O O . VAL A 1 89 ? 4.207 -11.57 6.316 1 98.44 89 VAL A O 1
ATOM 740 N N . LEU A 1 90 ? 5.188 -13.336 5.402 1 98.56 90 LEU A N 1
ATOM 741 C CA . LEU A 1 90 ? 4.121 -13.516 4.426 1 98.56 90 LEU A CA 1
ATOM 742 C C . LEU A 1 90 ? 3.234 -14.703 4.797 1 98.56 90 LEU A C 1
ATOM 744 O O . LEU A 1 90 ? 2.26 -14.992 4.102 1 98.56 90 LEU A O 1
ATOM 748 N N . ARG A 1 91 ? 3.455 -15.352 5.824 1 97.69 91 ARG A N 1
ATOM 749 C CA . ARG A 1 91 ? 2.844 -16.641 6.145 1 97.69 91 ARG A CA 1
ATOM 750 C C . ARG A 1 91 ? 1.336 -16.5 6.316 1 97.69 91 ARG A C 1
ATOM 752 O O . ARG A 1 91 ? 0.572 -17.344 5.855 1 97.69 91 ARG A O 1
ATOM 759 N N . ASP A 1 92 ? 0.858 -15.5 6.914 1 96.81 92 ASP A N 1
ATOM 760 C CA . ASP A 1 92 ? -0.552 -15.383 7.273 1 96.81 92 ASP A CA 1
ATOM 761 C C . ASP A 1 92 ? -1.4 -15.023 6.059 1 96.81 92 ASP A C 1
ATOM 763 O O . ASP A 1 92 ? -2.631 -15.062 6.117 1 96.81 92 ASP A O 1
ATOM 767 N N . VAL A 1 93 ? -0.71 -14.75 4.969 1 98.38 93 VAL A N 1
ATOM 768 C CA . VAL A 1 93 ? -1.455 -14.414 3.76 1 98.38 93 VAL A CA 1
ATOM 769 C C . VAL A 1 93 ? -1.071 -15.375 2.633 1 98.38 93 VAL A C 1
ATOM 771 O O . VAL A 1 93 ? -1.124 -15.008 1.455 1 98.38 93 VAL A O 1
ATOM 774 N N . SER A 1 94 ? -0.604 -16.5 3.037 1 98.19 94 SER A N 1
ATOM 775 C CA . SER A 1 94 ? -0.091 -17.422 2.039 1 98.19 94 SER A CA 1
ATOM 776 C C . SER A 1 94 ? -0.624 -18.844 2.273 1 98.19 94 SER A C 1
ATOM 778 O O . SER A 1 94 ? -1.052 -19.172 3.383 1 98.19 94 SER A O 1
ATOM 780 N N . THR A 1 95 ? -0.677 -19.531 1.218 1 97.06 95 THR A N 1
ATOM 781 C CA . THR A 1 95 ? -0.959 -20.969 1.257 1 97.06 95 THR A CA 1
ATOM 782 C C . THR A 1 95 ? -0.112 -21.703 0.23 1 97.06 95 THR A C 1
ATOM 784 O O . THR A 1 95 ? 0.515 -21.094 -0.633 1 97.06 95 THR A O 1
ATOM 787 N N . TRP A 1 96 ? -0.067 -23.031 0.525 1 94.38 96 TRP A N 1
ATOM 788 C CA . TRP A 1 96 ? 0.543 -23.875 -0.501 1 94.38 96 TRP A CA 1
ATOM 789 C C . TRP A 1 96 ? -0.5 -24.344 -1.505 1 94.38 96 TRP A C 1
ATOM 791 O O . TRP A 1 96 ? -1.686 -24.438 -1.18 1 94.38 96 TRP A O 1
ATOM 801 N N . GLU A 1 97 ? -0.013 -24.531 -2.736 1 83 97 GLU A N 1
ATOM 802 C CA . GLU A 1 97 ? -0.888 -25.094 -3.762 1 83 97 GLU A CA 1
ATOM 803 C C . GLU A 1 97 ? -1.275 -26.531 -3.434 1 83 97 GLU A C 1
ATOM 805 O O . GLU A 1 97 ? -0.516 -27.25 -2.781 1 83 97 GLU A O 1
ATOM 810 N N . MET B 1 1 ? 0.625 16.766 3.334 1 97.75 1 MET B N 1
ATOM 811 C CA . MET B 1 1 ? -0.035 16.25 4.531 1 97.75 1 MET B CA 1
ATOM 812 C C . MET B 1 1 ? 0.808 16.516 5.773 1 97.75 1 MET B C 1
ATOM 814 O O . MET B 1 1 ? 1.959 16.094 5.852 1 97.75 1 MET B O 1
ATOM 818 N N . ARG B 1 2 ? 0.227 17.234 6.719 1 97.81 2 ARG B N 1
ATOM 819 C CA . ARG B 1 2 ? 0.956 17.5 7.953 1 97.81 2 ARG B CA 1
ATOM 820 C C . ARG B 1 2 ? 1.382 16.203 8.633 1 97.81 2 ARG B C 1
ATOM 822 O O . ARG B 1 2 ? 0.551 15.336 8.883 1 97.81 2 ARG B O 1
ATOM 829 N N . SER B 1 3 ? 2.693 16.125 8.945 1 98.38 3 SER B N 1
ATOM 830 C CA . SER B 1 3 ? 3.283 14.867 9.406 1 98.38 3 SER B CA 1
ATOM 831 C C . SER B 1 3 ? 4.254 15.102 10.555 1 98.38 3 SER B C 1
ATOM 833 O O . SER B 1 3 ? 4.828 16.188 10.68 1 98.38 3 SER B O 1
ATOM 835 N N . LYS B 1 4 ? 4.395 14.125 11.336 1 97.81 4 LYS B N 1
ATOM 836 C CA . LYS B 1 4 ? 5.414 14.117 12.383 1 97.81 4 LYS B CA 1
ATOM 837 C C . LYS B 1 4 ? 5.867 12.695 12.695 1 97.81 4 LYS B C 1
ATOM 839 O O . LYS B 1 4 ? 5.16 11.727 12.391 1 97.81 4 LYS B O 1
ATOM 844 N N . ILE B 1 5 ? 7.016 12.586 13.258 1 98 5 ILE B N 1
ATOM 845 C CA . ILE B 1 5 ? 7.52 11.289 13.695 1 98 5 ILE B CA 1
ATOM 846 C C . ILE B 1 5 ? 7.754 11.312 15.203 1 98 5 ILE B C 1
ATOM 848 O O . ILE B 1 5 ? 8.461 12.18 15.719 1 98 5 ILE B O 1
ATOM 852 N N . GLU B 1 6 ? 7.113 10.461 15.852 1 97.25 6 GLU B N 1
ATOM 853 C CA . GLU B 1 6 ? 7.27 10.242 17.281 1 97.25 6 GLU B CA 1
ATOM 854 C C . GLU B 1 6 ? 7.512 8.773 17.609 1 97.25 6 GLU B C 1
ATOM 856 O O . GLU B 1 6 ? 6.754 7.906 17.156 1 97.25 6 GLU B O 1
ATOM 861 N N . ASN B 1 7 ? 8.562 8.445 18.328 1 96.94 7 ASN B N 1
ATOM 862 C CA . ASN B 1 7 ? 8.922 7.07 18.672 1 96.94 7 ASN B CA 1
ATOM 863 C C . ASN B 1 7 ? 8.984 6.176 17.438 1 96.94 7 ASN B C 1
ATOM 865 O O . ASN B 1 7 ? 8.406 5.09 17.422 1 96.94 7 ASN B O 1
ATOM 869 N N . ASP B 1 8 ? 9.5 6.68 16.359 1 97.25 8 ASP B N 1
ATOM 870 C CA . ASP B 1 8 ? 9.773 6.004 15.094 1 97.25 8 ASP B CA 1
ATOM 871 C C . ASP B 1 8 ? 8.477 5.68 14.352 1 97.25 8 ASP B C 1
ATOM 873 O O . ASP B 1 8 ? 8.461 4.809 13.477 1 97.25 8 ASP B O 1
ATOM 877 N N . VAL B 1 9 ? 7.434 6.285 14.781 1 98.5 9 VAL B N 1
ATOM 878 C CA . VAL B 1 9 ? 6.164 6.125 14.078 1 98.5 9 VAL B CA 1
ATOM 879 C C . VAL B 1 9 ? 5.809 7.422 13.359 1 98.5 9 VAL B C 1
ATOM 881 O O . VAL B 1 9 ? 5.887 8.508 13.945 1 98.5 9 VAL B O 1
ATOM 884 N N . LEU B 1 10 ? 5.516 7.336 12.117 1 98.75 10 LEU B N 1
ATOM 885 C CA . LEU B 1 10 ? 5.043 8.469 11.328 1 98.75 10 LEU B CA 1
ATOM 886 C C . LEU B 1 10 ? 3.551 8.695 11.539 1 98.75 10 LEU B C 1
ATOM 888 O O . LEU B 1 10 ? 2.756 7.758 11.438 1 98.75 10 LEU B O 1
ATOM 892 N N . PHE B 1 11 ? 3.186 9.875 11.82 1 98.62 11 PHE B N 1
ATOM 893 C CA . PHE B 1 11 ? 1.788 10.258 11.969 1 98.62 11 PHE B CA 1
ATOM 894 C C . PHE B 1 11 ? 1.362 11.195 10.8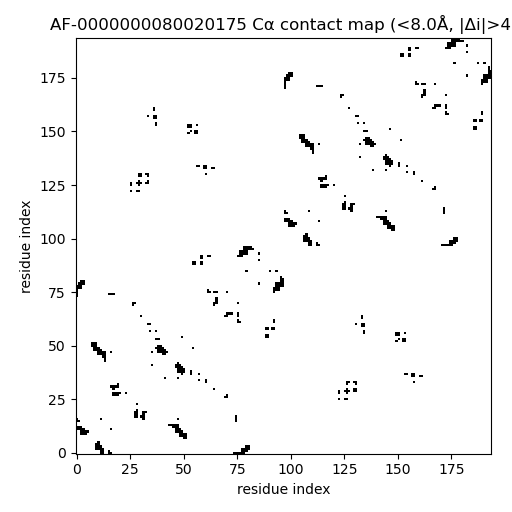44 1 98.62 11 PHE B C 1
ATOM 896 O O . PHE B 1 11 ? 2.051 12.172 10.547 1 98.62 11 PHE B O 1
ATOM 903 N N . LEU B 1 12 ? 0.302 10.859 10.219 1 98.5 12 LEU B N 1
ATOM 904 C CA . LEU B 1 12 ? -0.374 11.773 9.305 1 98.5 12 LEU B CA 1
ATOM 905 C C . LEU B 1 12 ? -1.598 12.398 9.969 1 98.5 12 LEU B C 1
ATOM 907 O O . LEU B 1 12 ? -2.451 11.68 10.5 1 98.5 12 LEU B O 1
ATOM 911 N N . HIS B 1 13 ? -1.641 13.648 9.891 1 97.94 13 HIS B N 1
ATOM 912 C CA . HIS B 1 13 ? -2.729 14.359 10.547 1 97.94 13 HIS B CA 1
ATOM 913 C C . HIS B 1 13 ? -4.082 13.938 9.984 1 97.94 13 HIS B C 1
ATOM 915 O O . HIS B 1 13 ? -4.258 13.859 8.766 1 97.94 13 HIS B O 1
ATOM 921 N N . HIS B 1 14 ? -5.086 13.766 10.789 1 97.38 14 HIS B N 1
ATOM 922 C CA . HIS B 1 14 ? -6.383 13.188 10.453 1 97.38 14 HIS B CA 1
ATOM 923 C C . HIS B 1 14 ? -7.137 14.07 9.461 1 97.38 14 HIS B C 1
ATOM 925 O O . HIS B 1 14 ? -7.938 13.57 8.664 1 97.38 14 HIS B O 1
ATOM 931 N N . GLU B 1 15 ? -6.898 15.344 9.445 1 96.56 15 GLU B N 1
ATOM 932 C CA . GLU B 1 15 ? -7.629 16.25 8.555 1 96.56 15 GLU B CA 1
ATOM 933 C C . GLU B 1 15 ? -7.059 16.203 7.141 1 96.56 15 GLU B C 1
ATOM 935 O O . GLU B 1 15 ? -7.684 16.703 6.199 1 96.56 15 GLU B O 1
ATOM 940 N N . ASP B 1 16 ? -5.84 15.656 7.027 1 96.88 16 ASP B N 1
ATOM 941 C CA . ASP B 1 16 ? -5.152 15.719 5.742 1 96.88 16 ASP B CA 1
ATOM 942 C C . ASP B 1 16 ? -5.188 14.367 5.035 1 96.88 16 ASP B C 1
ATOM 944 O O . ASP B 1 16 ? -4.801 14.258 3.867 1 96.88 16 ASP B O 1
ATOM 948 N N . VAL B 1 17 ? -5.59 13.266 5.738 1 96.94 17 VAL B N 1
ATOM 949 C CA . VAL B 1 17 ? -5.711 11.969 5.074 1 96.94 17 VAL B CA 1
ATOM 950 C C . VAL B 1 17 ? -6.914 11.984 4.133 1 96.94 17 VAL B C 1
ATOM 952 O O . VAL B 1 17 ? -7.879 12.719 4.355 1 96.94 17 VAL B O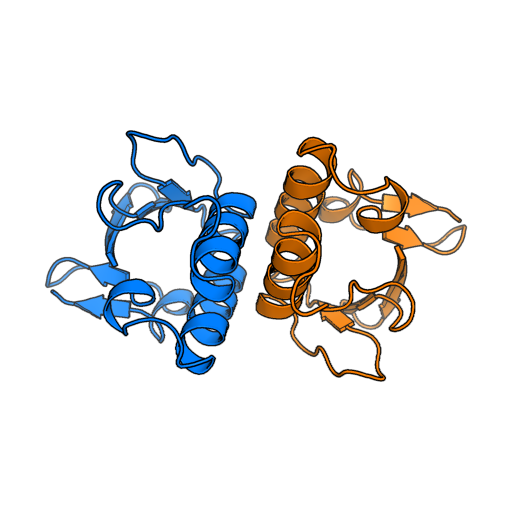 1
ATOM 955 N N . PRO B 1 18 ? -6.754 11.234 3.027 1 95.38 18 PRO B N 1
ATOM 956 C CA . PRO B 1 18 ? -7.887 11.211 2.102 1 95.38 18 PRO B CA 1
ATOM 957 C C . PRO B 1 18 ? -9.148 10.617 2.729 1 95.38 18 PRO B C 1
ATOM 959 O O . PRO B 1 18 ? -9.062 9.859 3.695 1 95.38 18 PRO B O 1
ATOM 962 N N . GLU B 1 19 ? -10.227 11.055 2.145 1 93.69 19 GLU B N 1
ATOM 963 C CA . GLU B 1 19 ? -11.531 10.523 2.547 1 93.69 19 GLU B CA 1
ATOM 964 C C . GLU B 1 19 ? -12.164 9.711 1.424 1 93.69 19 GLU B C 1
ATOM 966 O O . GLU B 1 19 ? -12.031 10.055 0.248 1 93.69 19 GLU B O 1
ATOM 971 N N . TYR B 1 20 ? -12.812 8.727 1.91 1 94.06 20 TYR B N 1
ATOM 972 C CA . TYR B 1 20 ? -13.578 7.949 0.943 1 94.06 20 TYR B CA 1
ATOM 973 C C . TYR B 1 20 ? -14.883 8.656 0.595 1 94.06 20 TYR B C 1
ATOM 975 O O . TYR B 1 20 ? -15.594 9.141 1.481 1 94.06 20 TYR B O 1
ATOM 983 N N . LYS B 1 21 ? -15.117 8.789 -0.62 1 92.38 21 LYS B N 1
ATOM 984 C CA . LYS B 1 21 ? -16.391 9.312 -1.104 1 92.38 21 LYS B CA 1
ATOM 985 C C . LYS B 1 21 ? -17.078 8.328 -2.045 1 92.38 21 LYS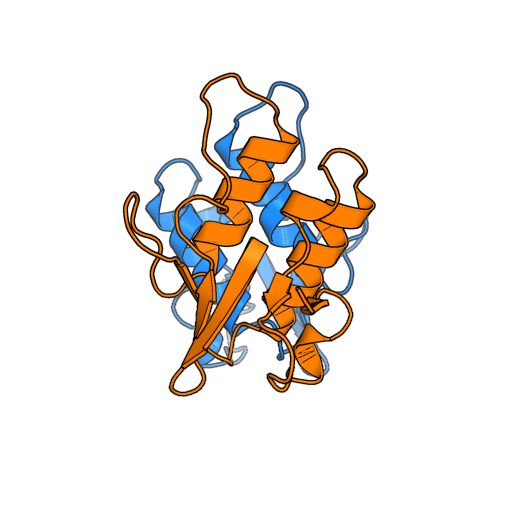 B C 1
ATOM 987 O O . LYS B 1 21 ? -16.562 8.047 -3.135 1 92.38 21 LYS B O 1
ATOM 992 N N . LYS B 1 22 ? -18.172 7.836 -1.584 1 90.12 22 LYS B N 1
ATOM 993 C CA . LYS B 1 22 ? -18.938 6.973 -2.469 1 90.12 22 LYS B CA 1
ATOM 994 C C . LYS B 1 22 ? -19.297 7.691 -3.766 1 90.12 22 LYS B C 1
ATOM 996 O O . LYS B 1 22 ? -19.875 8.781 -3.738 1 90.12 22 LYS B O 1
ATOM 1001 N N . GLY B 1 23 ? -18.953 7.113 -4.852 1 88.44 23 GLY B N 1
ATOM 1002 C CA . GLY B 1 23 ? -19.234 7.742 -6.133 1 88.44 23 GLY B CA 1
ATOM 1003 C C . GLY B 1 23 ? -18.25 8.82 -6.504 1 88.44 23 GLY B C 1
ATOM 1004 O O . GLY B 1 23 ? -18.438 9.531 -7.492 1 88.44 23 GLY B O 1
ATOM 1005 N N . GLY B 1 24 ? -17.281 8.961 -5.699 1 90.75 24 GLY B N 1
ATOM 1006 C CA . GLY B 1 24 ? -16.266 9.969 -5.977 1 90.75 24 GLY B CA 1
ATOM 1007 C C . GLY B 1 24 ? -15.211 9.508 -6.953 1 90.75 24 GLY B C 1
ATOM 1008 O O . GLY B 1 24 ? -15.406 8.523 -7.672 1 90.75 24 GLY B O 1
ATOM 1009 N N . SER B 1 25 ? -14.195 10.289 -7.074 1 90.94 25 SER B N 1
ATOM 1010 C CA . SER B 1 25 ? -13.078 9.977 -7.961 1 90.94 25 SER B CA 1
ATOM 1011 C C . SER B 1 25 ? -12.484 8.617 -7.637 1 90.94 25 SER B C 1
ATOM 1013 O O . SER B 1 25 ? -12.18 8.32 -6.477 1 90.94 25 SER B O 1
ATOM 1015 N N . VAL B 1 26 ? -12.266 7.812 -8.711 1 92.31 26 VAL B N 1
ATOM 1016 C CA . VAL B 1 26 ? -11.68 6.488 -8.539 1 92.31 26 VAL B CA 1
ATOM 1017 C C . VAL B 1 26 ? -10.289 6.613 -7.93 1 92.31 26 VAL B C 1
ATOM 1019 O O . VAL B 1 26 ? -9.953 5.902 -6.98 1 92.31 26 VAL B O 1
ATOM 1022 N N . VAL B 1 27 ? -9.547 7.559 -8.438 1 93.56 27 VAL B N 1
ATOM 1023 C CA . VAL B 1 27 ? -8.164 7.691 -8 1 93.56 27 VAL B CA 1
ATOM 1024 C C . VAL B 1 27 ? -8.125 8.102 -6.531 1 93.56 27 VAL B C 1
ATOM 1026 O O . VAL B 1 27 ? -7.336 7.566 -5.75 1 93.56 27 VAL B O 1
ATOM 1029 N N . ARG B 1 28 ? -9 9.008 -6.148 1 94.44 28 ARG B N 1
ATOM 1030 C CA . ARG B 1 28 ? -9.008 9.477 -4.766 1 94.44 28 ARG B CA 1
ATOM 1031 C C . ARG B 1 28 ? -9.477 8.367 -3.822 1 94.44 28 ARG B C 1
ATOM 1033 O O . ARG B 1 28 ? -8.922 8.195 -2.738 1 94.44 28 ARG B O 1
ATOM 1040 N N . ASN B 1 29 ? -10.461 7.676 -4.254 1 95.19 29 ASN B N 1
ATOM 1041 C CA . ASN B 1 29 ? -10.93 6.555 -3.443 1 95.19 29 ASN B CA 1
ATOM 1042 C C . ASN B 1 29 ? -9.883 5.453 -3.352 1 95.19 29 ASN B C 1
ATOM 1044 O O . ASN B 1 29 ? -9.703 4.848 -2.293 1 95.19 29 ASN B O 1
ATOM 1048 N N . SER B 1 30 ? -9.18 5.219 -4.449 1 96.56 30 SER B N 1
ATOM 1049 C CA . SER B 1 30 ? -8.102 4.234 -4.441 1 96.56 30 SER B CA 1
ATOM 1050 C C . SER B 1 30 ? -6.969 4.668 -3.521 1 96.56 30 SER B C 1
ATOM 1052 O O . SER B 1 30 ? -6.395 3.846 -2.805 1 96.56 30 SER B O 1
ATOM 1054 N N . TYR B 1 31 ? -6.684 5.926 -3.592 1 97.88 31 TYR B N 1
ATOM 1055 C CA . TYR B 1 31 ? -5.648 6.484 -2.729 1 97.88 31 TYR B CA 1
ATOM 1056 C C . TYR B 1 31 ? -6.008 6.297 -1.258 1 97.88 31 TYR B C 1
ATOM 1058 O O . TYR B 1 31 ? -5.164 5.891 -0.455 1 97.88 31 TYR B O 1
ATOM 1066 N N . PHE B 1 32 ? -7.262 6.559 -0.916 1 97.25 32 PHE B N 1
ATOM 1067 C CA . PHE B 1 32 ? -7.75 6.371 0.444 1 97.25 32 PHE B CA 1
ATOM 1068 C C . PHE B 1 32 ? -7.523 4.938 0.908 1 97.25 32 PHE B C 1
ATOM 1070 O O . PHE B 1 32 ? -6.922 4.707 1.958 1 97.25 32 PHE B O 1
ATOM 1077 N N . TRP B 1 33 ? -7.934 4 0.142 1 97.44 33 TRP B N 1
ATOM 1078 C CA . TRP B 1 33 ? -7.859 2.596 0.525 1 97.44 33 TRP B CA 1
ATOM 1079 C C . TRP B 1 33 ? -6.41 2.117 0.557 1 97.44 33 TRP B C 1
ATOM 1081 O O . TRP B 1 33 ? -6.035 1.311 1.411 1 97.44 33 TRP B O 1
ATOM 1091 N N . ALA B 1 34 ? -5.625 2.582 -0.389 1 98.44 34 ALA B N 1
ATOM 1092 C CA . ALA B 1 34 ? -4.219 2.191 -0.442 1 98.44 34 ALA B CA 1
ATOM 1093 C C . ALA B 1 34 ? -3.473 2.646 0.81 1 98.44 34 ALA B C 1
ATOM 1095 O O . ALA B 1 34 ? -2.836 1.838 1.489 1 98.44 34 ALA B O 1
ATOM 1096 N N . LEU B 1 35 ? -3.643 3.908 1.188 1 98.75 35 LEU B N 1
ATOM 1097 C CA . LEU B 1 35 ? -2.986 4.449 2.373 1 98.75 35 LEU B CA 1
ATOM 1098 C C . LEU B 1 35 ? -3.467 3.734 3.633 1 98.75 35 LEU B C 1
ATOM 1100 O O . LEU B 1 35 ? -2.656 3.355 4.48 1 98.75 35 LEU B O 1
ATOM 1104 N N . ARG B 1 36 ? -4.699 3.559 3.652 1 98.19 36 ARG B N 1
ATOM 1105 C CA . ARG B 1 36 ? -5.293 2.953 4.84 1 98.19 36 ARG B CA 1
ATOM 1106 C C . ARG B 1 36 ? -4.832 1.51 5.008 1 98.19 36 ARG B C 1
ATOM 1108 O O . ARG B 1 36 ? -4.668 1.032 6.133 1 98.19 36 ARG B O 1
ATOM 1115 N N . SER B 1 37 ? -4.562 0.835 3.979 1 98.44 37 SER B N 1
ATOM 1116 C CA . SER B 1 37 ? -4.312 -0.602 3.996 1 98.44 37 SER B CA 1
ATOM 1117 C C . SER B 1 37 ? -2.959 -0.919 4.621 1 98.44 37 SER B C 1
ATOM 1119 O O . SER B 1 37 ? -2.756 -2.012 5.156 1 98.44 37 SER B O 1
ATOM 1121 N N . ILE B 1 38 ? -2.053 -0 4.594 1 98.81 38 ILE B N 1
ATOM 1122 C CA . ILE B 1 38 ? -0.734 -0.337 5.117 1 98.81 38 ILE B CA 1
ATOM 1123 C C . ILE B 1 38 ? -0.491 0.411 6.426 1 98.81 38 ILE B C 1
ATOM 1125 O O . ILE B 1 38 ? 0.577 0.289 7.027 1 98.81 38 ILE B O 1
ATOM 1129 N N . ALA B 1 39 ? -1.469 1.162 6.883 1 98.81 39 ALA B N 1
ATOM 1130 C CA . ALA B 1 39 ? -1.356 1.889 8.141 1 98.81 39 ALA B CA 1
ATOM 1131 C C . ALA B 1 39 ? -1.469 0.94 9.336 1 98.81 39 ALA B C 1
ATOM 1133 O O . ALA B 1 39 ? -2.232 -0.027 9.297 1 98.81 39 ALA B O 1
ATOM 1134 N N . GLY B 1 40 ? -0.708 1.222 10.312 1 98.25 40 GLY B N 1
ATOM 1135 C CA . GLY B 1 40 ? -0.872 0.509 11.57 1 98.25 40 GLY B CA 1
ATOM 1136 C C . GLY B 1 40 ? -2.148 0.876 12.305 1 98.25 40 GLY B C 1
ATOM 1137 O O . GLY B 1 40 ? -2.807 0.011 12.883 1 98.25 40 GLY B O 1
ATOM 1138 N N . LYS B 1 41 ? -2.467 2.062 12.305 1 97.75 41 LYS B N 1
ATOM 1139 C CA . LYS B 1 41 ? -3.719 2.633 12.789 1 97.75 41 LYS B CA 1
ATOM 1140 C C . LYS B 1 41 ? -4.273 3.662 11.812 1 97.75 41 LYS B C 1
ATOM 1142 O O . LYS B 1 41 ? -3.535 4.512 11.305 1 97.75 41 LYS B O 1
ATOM 1147 N N . ALA B 1 42 ? -5.555 3.555 11.555 1 97.38 42 ALA B N 1
ATOM 1148 C CA . ALA B 1 42 ? -6.211 4.484 10.641 1 97.38 42 ALA B CA 1
ATOM 1149 C C . ALA B 1 42 ? -7.664 4.715 11.039 1 97.38 42 ALA B C 1
ATOM 1151 O O . ALA B 1 42 ? -8.578 4.438 10.258 1 97.38 42 ALA B O 1
ATOM 1152 N N . SER B 1 43 ? -7.785 5.348 12.141 1 93.94 43 SER B N 1
ATOM 1153 C CA . SER B 1 43 ? -9.148 5.613 12.594 1 93.94 43 SER B CA 1
ATOM 1154 C C . SER B 1 43 ? -9.711 6.871 11.945 1 93.94 43 SER B C 1
ATOM 1156 O O . SER B 1 43 ? -8.961 7.719 11.461 1 93.94 43 SER B O 1
ATOM 1158 N N . ARG B 1 44 ? -10.977 7.004 11.891 1 89.88 44 ARG B N 1
ATOM 1159 C CA . ARG B 1 44 ? -11.695 8.086 11.227 1 89.88 44 ARG B CA 1
ATOM 1160 C C . ARG B 1 44 ? -11.344 9.438 11.844 1 89.88 44 ARG B C 1
ATOM 1162 O O . ARG B 1 44 ? -11.188 10.43 11.141 1 89.88 44 ARG B O 1
ATOM 1169 N N . TYR B 1 45 ? -11.148 9.547 13.094 1 92.12 45 TYR B N 1
ATOM 1170 C CA . TYR B 1 45 ? -10.977 10.836 13.75 1 92.12 45 TYR B CA 1
ATOM 1171 C C . TYR B 1 45 ? -9.594 10.945 14.375 1 92.12 45 TYR B C 1
ATOM 1173 O O . TYR B 1 45 ? -9.359 11.797 15.242 1 92.12 45 TYR B O 1
ATOM 1181 N N . GLY B 1 46 ? -8.75 10.148 13.977 1 96.94 46 GLY B N 1
ATOM 1182 C CA . GLY B 1 46 ? -7.391 10.18 14.484 1 96.94 46 GLY B CA 1
ATOM 1183 C C . GLY B 1 46 ? -6.344 10.203 13.391 1 96.94 46 GLY B C 1
ATOM 1184 O O . GLY B 1 46 ? -6.648 9.945 12.227 1 96.94 46 GLY B O 1
ATOM 1185 N N . ASP B 1 47 ? -5.199 10.516 13.859 1 98.44 47 ASP B N 1
ATOM 1186 C CA . ASP B 1 47 ? -4.07 10.477 12.93 1 98.44 47 ASP B CA 1
ATOM 1187 C C . ASP B 1 47 ? -3.785 9.055 12.461 1 98.44 47 ASP B C 1
ATOM 1189 O O . ASP B 1 47 ? -4.059 8.094 13.18 1 98.44 47 ASP B O 1
ATOM 1193 N N . TRP B 1 48 ? -3.348 8.938 11.281 1 98.81 48 TRP B N 1
ATOM 1194 C CA . TRP B 1 48 ? -2.93 7.633 10.773 1 98.81 48 TRP B CA 1
ATOM 1195 C C . TRP B 1 48 ? -1.459 7.375 11.086 1 98.81 48 TRP B C 1
ATOM 1197 O O . TRP B 1 48 ? -0.646 8.305 11.078 1 98.81 48 TRP B O 1
ATOM 1207 N N . GLU B 1 49 ? -1.17 6.156 11.375 1 98.88 49 GLU B N 1
ATOM 1208 C CA . GLU B 1 49 ? 0.154 5.805 11.883 1 98.88 49 GLU B CA 1
ATOM 1209 C C . GLU B 1 49 ? 0.838 4.785 10.977 1 98.88 49 GLU B C 1
ATOM 1211 O O . GLU B 1 49 ? 0.208 3.828 10.523 1 98.88 49 GLU B O 1
ATOM 1216 N N . TYR B 1 50 ? 2.08 5.02 10.773 1 98.88 50 TYR B N 1
ATOM 1217 C CA . TYR B 1 50 ? 2.918 4.148 9.953 1 98.88 50 TYR B CA 1
ATOM 1218 C C . TYR B 1 50 ? 4.234 3.844 10.656 1 98.88 50 TYR B C 1
ATOM 1220 O O . TYR B 1 50 ? 5.043 4.746 10.891 1 98.88 50 TYR B O 1
ATOM 1228 N N . GLU B 1 51 ? 4.434 2.604 10.977 1 98.81 51 GLU B N 1
ATOM 1229 C CA . GLU B 1 51 ? 5.699 2.178 11.57 1 98.81 51 GLU B CA 1
ATOM 1230 C C . GLU B 1 51 ? 6.805 2.104 10.516 1 98.81 51 GLU B C 1
ATOM 1232 O O . GLU B 1 51 ? 6.527 2.078 9.32 1 98.81 51 GLU B O 1
ATOM 1237 N N . PRO B 1 52 ? 8.047 2.082 10.93 1 98.62 52 PRO B N 1
ATOM 1238 C CA . PRO B 1 52 ? 9.164 2.141 9.984 1 98.62 52 PRO B CA 1
ATOM 1239 C C . PRO B 1 52 ? 9.141 1.004 8.969 1 98.62 52 PRO B C 1
ATOM 1241 O O . PRO B 1 52 ? 9.57 1.183 7.828 1 98.62 52 PRO B O 1
ATOM 1244 N N . GLU B 1 53 ? 8.562 -0.092 9.32 1 98.25 53 GLU B N 1
ATOM 1245 C CA . GLU B 1 53 ? 8.562 -1.278 8.469 1 98.25 53 GLU B CA 1
ATOM 1246 C C . GLU B 1 53 ? 7.805 -1.023 7.168 1 98.25 53 GLU B C 1
ATOM 1248 O O . GLU B 1 53 ? 8.031 -1.707 6.168 1 98.25 53 GLU B O 1
ATOM 1253 N N . VAL B 1 54 ? 6.965 0.027 7.215 1 98.81 54 VAL B N 1
ATOM 1254 C CA . VAL B 1 54 ? 6.152 0.217 6.02 1 98.81 54 VAL B CA 1
ATOM 1255 C C . VAL B 1 54 ? 6.562 1.507 5.312 1 98.81 54 VAL B C 1
ATOM 1257 O O . VAL B 1 54 ? 5.996 1.864 4.281 1 98.81 54 VAL B O 1
ATOM 1260 N N . TRP B 1 55 ? 7.59 2.201 5.77 1 98.88 55 TRP B N 1
ATOM 1261 C CA . TRP B 1 55 ? 7.91 3.52 5.23 1 98.88 55 TRP B CA 1
ATOM 1262 C C . TRP B 1 55 ? 8.344 3.424 3.773 1 98.88 55 TRP B C 1
ATOM 1264 O O . TRP B 1 55 ? 7.996 4.277 2.957 1 98.88 55 TRP B O 1
ATOM 1274 N N . PHE B 1 56 ? 9.094 2.424 3.502 1 98.88 56 PHE B N 1
ATOM 1275 C CA . PHE B 1 56 ? 9.539 2.266 2.123 1 98.88 56 PHE B CA 1
ATOM 1276 C C . PHE B 1 56 ? 8.344 2.076 1.19 1 98.88 56 PHE B C 1
ATOM 1278 O O . PHE B 1 56 ? 8.266 2.715 0.139 1 98.88 56 PHE B O 1
ATOM 1285 N N . ALA B 1 57 ? 7.434 1.196 1.537 1 98.94 57 ALA B N 1
ATOM 1286 C CA . ALA B 1 57 ? 6.23 0.969 0.743 1 98.94 57 ALA B CA 1
ATOM 1287 C C . ALA B 1 57 ? 5.387 2.236 0.655 1 98.94 57 ALA B C 1
ATOM 1289 O O . ALA B 1 57 ? 4.836 2.553 -0.404 1 98.94 57 ALA B O 1
ATOM 1290 N N . LEU B 1 58 ? 5.312 2.943 1.755 1 98.94 58 LEU B N 1
ATOM 1291 C CA . LEU B 1 58 ? 4.57 4.199 1.778 1 98.94 58 LEU B CA 1
ATOM 1292 C C . LEU B 1 58 ? 5.16 5.195 0.789 1 98.94 58 LEU B C 1
ATOM 1294 O O . LEU B 1 58 ? 4.422 5.844 0.039 1 98.94 58 LEU B O 1
ATOM 1298 N N . ARG B 1 59 ? 6.418 5.309 0.841 1 98.81 59 ARG B N 1
ATOM 1299 C CA . ARG B 1 59 ? 7.102 6.188 -0.104 1 98.81 59 ARG B CA 1
ATOM 1300 C C . ARG B 1 59 ? 6.734 5.836 -1.541 1 98.81 59 ARG B C 1
ATOM 1302 O O . ARG B 1 59 ? 6.375 6.711 -2.328 1 98.81 59 ARG B O 1
ATOM 1309 N N . ARG B 1 60 ? 6.824 4.609 -1.894 1 98.62 60 ARG B N 1
ATOM 1310 C CA . ARG B 1 60 ? 6.504 4.172 -3.25 1 98.62 60 ARG B CA 1
ATOM 1311 C C . ARG B 1 60 ? 5.051 4.473 -3.592 1 98.62 60 ARG B C 1
ATOM 1313 O O . ARG B 1 60 ? 4.738 4.879 -4.715 1 98.62 60 ARG B O 1
ATOM 1320 N N . MET B 1 61 ? 4.219 4.195 -2.664 1 98.75 61 MET B N 1
ATOM 1321 C CA . MET B 1 61 ? 2.797 4.453 -2.865 1 98.75 61 MET B CA 1
ATOM 1322 C C . MET B 1 61 ? 2.541 5.934 -3.127 1 98.75 61 MET B C 1
ATOM 1324 O O . MET B 1 61 ? 1.86 6.289 -4.09 1 98.75 61 MET B O 1
ATOM 1328 N N . LEU B 1 62 ? 3.104 6.77 -2.281 1 98.69 62 LEU B N 1
ATOM 1329 C CA . LEU B 1 62 ? 2.922 8.203 -2.447 1 98.69 62 LEU B CA 1
ATOM 1330 C C . LEU B 1 62 ? 3.471 8.672 -3.791 1 98.69 62 LEU B C 1
ATOM 1332 O O . LEU B 1 62 ? 2.832 9.469 -4.484 1 98.69 62 LEU B O 1
ATOM 1336 N N . LEU B 1 63 ? 4.602 8.195 -4.191 1 98.06 63 LEU B N 1
ATOM 1337 C CA . LEU B 1 63 ? 5.172 8.539 -5.492 1 98.06 63 LEU B CA 1
ATOM 1338 C C . LEU B 1 63 ? 4.254 8.094 -6.625 1 98.06 63 LEU B C 1
ATOM 1340 O O . LEU B 1 63 ? 4.043 8.836 -7.586 1 98.06 63 LEU B O 1
ATOM 1344 N N . SER B 1 64 ? 3.738 6.91 -6.531 1 97.38 64 SER B N 1
ATOM 1345 C CA . SER B 1 64 ? 2.857 6.367 -7.559 1 97.38 64 SER B CA 1
ATOM 1346 C C . SER B 1 64 ? 1.625 7.242 -7.754 1 97.38 64 SER B C 1
ATOM 1348 O O . SER B 1 64 ? 1.256 7.562 -8.883 1 97.38 64 SER B O 1
ATOM 1350 N N . PHE B 1 65 ? 1.026 7.648 -6.719 1 97.62 65 PHE B N 1
ATOM 1351 C CA . PHE B 1 65 ? -0.191 8.445 -6.816 1 97.62 65 PHE B CA 1
ATOM 1352 C C . PHE B 1 65 ? 0.131 9.875 -7.242 1 97.62 65 PHE B C 1
ATOM 1354 O O . PHE B 1 65 ? -0.656 10.516 -7.945 1 97.62 65 PHE B O 1
ATOM 1361 N N . THR B 1 66 ? 1.296 10.391 -6.777 1 96.81 66 THR B N 1
ATOM 1362 C CA . THR B 1 66 ? 1.742 11.688 -7.277 1 96.81 66 THR B CA 1
ATOM 1363 C C . THR B 1 66 ? 1.905 11.656 -8.797 1 96.81 66 THR B C 1
ATOM 1365 O O . THR B 1 66 ? 1.439 12.555 -9.5 1 96.81 66 THR B O 1
ATOM 1368 N N . GLU B 1 67 ? 2.457 10.617 -9.258 1 95 67 GLU B N 1
ATOM 1369 C CA . GLU B 1 67 ? 2.824 10.5 -10.664 1 95 67 GLU B CA 1
ATOM 1370 C C . GLU B 1 67 ? 1.598 10.234 -11.539 1 95 67 GLU B C 1
ATOM 1372 O O . GLU B 1 67 ? 1.652 10.391 -12.758 1 95 67 GLU B O 1
ATOM 1377 N N . SER B 1 68 ? 0.612 9.719 -10.828 1 91.56 68 SER B N 1
ATOM 1378 C CA . SER B 1 68 ? -0.615 9.508 -11.594 1 91.56 68 SER B CA 1
ATOM 1379 C C . SER B 1 68 ? -1.122 10.812 -12.195 1 91.56 68 SER B C 1
ATOM 1381 O O . SER B 1 68 ? -1.829 10.805 -13.203 1 91.56 68 SER B O 1
ATOM 1383 N N . GLY B 1 69 ? -0.914 11.977 -11.477 1 92.56 69 GLY B N 1
ATOM 1384 C CA . GLY B 1 69 ? -1.302 13.289 -11.969 1 92.56 69 GLY B CA 1
ATOM 1385 C C . GLY B 1 69 ? -2.734 13.656 -11.625 1 92.56 69 GLY B C 1
ATOM 1386 O O . GLY B 1 69 ? -3.213 14.727 -12 1 92.56 69 GLY B O 1
ATOM 1387 N N . TYR B 1 70 ? -3.387 12.82 -10.906 1 92.75 70 TYR B N 1
ATOM 1388 C CA . TYR B 1 70 ? -4.805 13.031 -10.656 1 92.75 70 TYR B CA 1
ATOM 1389 C C . TYR B 1 70 ? -5.027 13.641 -9.273 1 92.75 70 TYR B C 1
ATOM 1391 O O . TYR B 1 70 ? -6.141 14.047 -8.938 1 92.75 70 TYR B O 1
ATOM 1399 N N . LEU B 1 71 ? -4.027 13.688 -8.453 1 95.38 71 LEU B N 1
ATOM 1400 C CA . LEU B 1 71 ? -4.117 14.234 -7.102 1 95.38 71 LEU B CA 1
ATOM 1401 C C . LEU B 1 71 ? -3.285 15.508 -6.977 1 95.38 71 LEU B C 1
ATOM 1403 O O . LEU B 1 71 ? -2.258 15.648 -7.645 1 95.38 71 LEU B O 1
ATOM 1407 N N . GLY B 1 72 ? -3.781 16.359 -6.184 1 92.5 72 GLY B N 1
ATOM 1408 C CA . GLY B 1 72 ? -2.971 17.531 -5.875 1 92.5 72 GLY B CA 1
ATOM 1409 C C . GLY B 1 72 ? -1.688 17.188 -5.137 1 92.5 72 GLY B C 1
ATOM 1410 O O . GLY B 1 72 ? -1.665 16.266 -4.32 1 92.5 72 GLY B O 1
ATOM 1411 N N . PHE B 1 73 ? -0.711 17.953 -5.375 1 91.12 73 PHE B N 1
ATOM 1412 C CA . PHE B 1 73 ? 0.605 17.734 -4.785 1 91.12 73 PHE B CA 1
ATOM 1413 C C . PHE B 1 73 ? 0.516 17.672 -3.266 1 91.12 73 PHE B C 1
ATOM 1415 O O . PHE B 1 73 ? 1.123 16.812 -2.633 1 91.12 73 PHE B O 1
ATOM 1422 N N . ARG B 1 74 ? -0.3 18.453 -2.711 1 92.31 74 ARG B N 1
ATOM 1423 C CA . ARG B 1 74 ? -0.396 18.562 -1.258 1 92.31 74 ARG B CA 1
ATOM 1424 C C . ARG B 1 74 ? -1.033 17.297 -0.664 1 92.31 74 ARG B C 1
ATOM 1426 O O . ARG B 1 74 ? -0.871 17.016 0.525 1 92.31 74 ARG B O 1
ATOM 1433 N N . GLU B 1 75 ? -1.647 16.578 -1.472 1 95.44 75 GLU B N 1
ATOM 1434 C CA . GLU B 1 75 ? -2.34 15.383 -1.004 1 95.44 75 GLU B CA 1
ATOM 1435 C C . GLU B 1 75 ? -1.382 14.195 -0.888 1 95.44 75 GLU B C 1
ATOM 1437 O O . GLU B 1 75 ? -1.704 13.188 -0.254 1 95.44 75 GLU B O 1
ATOM 1442 N N . THR B 1 76 ? -0.205 14.297 -1.554 1 97.81 76 THR B N 1
ATOM 1443 C CA . THR B 1 76 ? 0.651 13.117 -1.654 1 97.81 76 THR B CA 1
ATOM 1444 C C . THR B 1 76 ? 2.045 13.414 -1.108 1 97.81 76 THR B C 1
ATOM 1446 O O . THR B 1 76 ? 2.977 12.633 -1.31 1 97.81 76 THR B O 1
ATOM 1449 N N . VAL B 1 77 ? 2.217 14.586 -0.498 1 98.25 77 VAL B N 1
ATOM 1450 C CA . VAL B 1 77 ? 3.516 14.961 0.052 1 98.25 77 VAL B CA 1
ATOM 1451 C C . VAL B 1 77 ? 3.414 15.094 1.57 1 98.25 77 VAL B C 1
ATOM 1453 O O . VAL B 1 77 ? 2.445 15.656 2.088 1 98.25 77 VAL B O 1
ATOM 1456 N N . LEU B 1 78 ? 4.41 14.531 2.215 1 98.62 78 LEU B N 1
ATOM 1457 C CA . LEU B 1 78 ? 4.512 14.656 3.664 1 98.62 78 LEU B CA 1
ATOM 1458 C C . LEU B 1 78 ? 5.121 16 4.047 1 98.62 78 LEU B C 1
ATOM 1460 O O . LEU B 1 78 ? 6.184 16.375 3.543 1 98.62 78 LEU B O 1
ATOM 1464 N N . LYS B 1 79 ? 4.461 16.672 4.902 1 98.38 79 LYS B N 1
ATOM 1465 C CA . LYS B 1 79 ? 4.949 17.969 5.352 1 98.38 79 LYS B CA 1
ATOM 1466 C C . LYS B 1 79 ? 5.367 17.922 6.816 1 98.38 79 LYS B C 1
ATOM 1468 O O . LYS B 1 79 ? 4.527 17.766 7.707 1 98.38 79 LYS B O 1
ATOM 1473 N N . PHE B 1 80 ? 6.629 18.156 7.027 1 98.19 80 PHE B N 1
ATOM 1474 C CA . PHE B 1 80 ? 7.184 18.109 8.375 1 98.19 80 PHE B CA 1
ATOM 1475 C C . PHE B 1 80 ? 7.422 19.516 8.914 1 98.19 80 PHE B C 1
ATOM 1477 O O . PHE B 1 80 ? 7.656 20.438 8.141 1 98.19 80 PHE B O 1
ATOM 1484 N N . PRO B 1 81 ? 7.32 19.594 10.266 1 95.75 81 PRO B N 1
ATOM 1485 C CA . PRO B 1 81 ? 7.711 20.891 10.844 1 95.75 81 PRO B CA 1
ATOM 1486 C C . PRO B 1 81 ? 9.141 21.281 10.5 1 95.75 81 PRO B C 1
ATOM 1488 O O . PRO B 1 81 ? 10.008 20.406 10.344 1 95.75 81 PRO B O 1
ATOM 1491 N N . ALA B 1 82 ? 9.367 22.547 10.453 1 93.25 82 ALA B N 1
ATOM 1492 C CA . ALA B 1 82 ? 10.695 23.062 10.141 1 93.25 82 ALA B CA 1
ATOM 1493 C C . ALA B 1 82 ? 11.734 22.547 11.141 1 93.25 82 ALA B C 1
ATOM 1495 O O . ALA B 1 82 ? 11.469 22.5 12.344 1 93.25 82 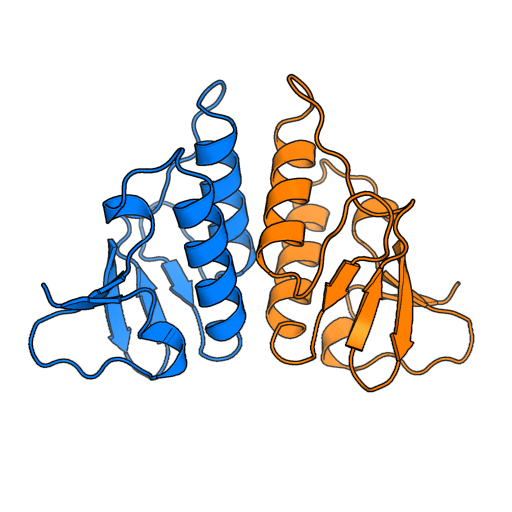ALA B O 1
ATOM 1496 N N . GLY B 1 83 ? 12.875 22.125 10.602 1 90.12 83 GLY B N 1
ATOM 1497 C CA . GLY B 1 83 ? 13.961 21.703 11.469 1 90.12 83 GLY B CA 1
ATOM 1498 C C . GLY B 1 83 ? 13.898 20.234 11.836 1 90.12 83 GLY B C 1
ATOM 1499 O O . GLY B 1 83 ? 14.852 19.688 12.391 1 90.12 83 GLY B O 1
ATOM 1500 N N . GLU B 1 84 ? 12.797 19.656 11.695 1 92.56 84 GLU B N 1
ATOM 1501 C CA . GLU B 1 84 ? 12.695 18.219 11.992 1 92.56 84 GLU B CA 1
ATOM 1502 C C . GLU B 1 84 ? 13.484 17.391 10.984 1 92.56 84 GLU B C 1
ATOM 1504 O O . GLU B 1 84 ? 13.508 17.719 9.789 1 92.56 84 GLU B O 1
ATOM 1509 N N . GLU B 1 85 ? 14.07 16.422 11.492 1 93.81 85 GLU B N 1
ATOM 1510 C CA . GLU B 1 85 ? 14.812 15.516 10.602 1 93.81 85 GLU B CA 1
ATOM 1511 C C . GLU B 1 85 ? 13.859 14.586 9.852 1 93.81 85 GLU B C 1
ATOM 1513 O O . GLU B 1 85 ? 12.953 14.008 10.445 1 93.81 85 GLU B O 1
ATOM 1518 N N . ILE B 1 86 ? 14.07 14.492 8.586 1 97.06 86 ILE B N 1
ATOM 1519 C CA . ILE B 1 86 ? 13.305 13.594 7.734 1 97.06 86 ILE B CA 1
ATOM 1520 C C . ILE B 1 86 ? 14.133 12.344 7.426 1 97.06 86 ILE B C 1
ATOM 1522 O O . ILE B 1 86 ? 15.234 12.445 6.879 1 97.06 86 ILE B O 1
ATOM 1526 N N . PRO B 1 87 ? 13.602 11.211 7.754 1 97.94 87 PRO B N 1
ATOM 1527 C CA . PRO B 1 87 ? 14.328 9.984 7.406 1 97.94 87 PRO B CA 1
ATOM 1528 C C . PRO B 1 87 ? 14.617 9.875 5.914 1 97.94 87 PRO B C 1
ATOM 1530 O O . PRO B 1 87 ? 13.789 10.258 5.086 1 97.94 87 PRO B O 1
ATOM 1533 N N . GLU B 1 88 ? 15.719 9.32 5.582 1 98.12 88 GLU B N 1
ATOM 1534 C CA . GLU B 1 88 ? 16.156 9.195 4.195 1 98.12 88 GLU B CA 1
ATOM 1535 C C . GLU B 1 88 ? 15.102 8.508 3.336 1 98.12 88 GLU B C 1
ATOM 1537 O O . GLU B 1 88 ? 14.836 8.938 2.211 1 98.12 88 GLU B O 1
ATOM 1542 N N . VAL B 1 89 ? 14.5 7.5 3.867 1 98.44 89 VAL B N 1
ATOM 1543 C CA . VAL B 1 89 ? 13.562 6.668 3.123 1 98.44 89 VAL B CA 1
ATOM 1544 C C . VAL B 1 89 ? 12.344 7.5 2.709 1 98.44 89 VAL B C 1
ATOM 1546 O O . VAL B 1 89 ? 11.672 7.184 1.725 1 98.44 89 VAL B O 1
ATOM 1549 N N . LEU B 1 90 ? 12.094 8.578 3.396 1 98.56 90 LEU B N 1
ATOM 1550 C CA . LEU B 1 90 ? 10.891 9.359 3.143 1 98.56 90 LEU B CA 1
ATOM 1551 C C . LEU B 1 90 ? 11.234 10.688 2.48 1 98.56 90 LEU B C 1
ATOM 1553 O O . LEU B 1 90 ? 10.344 11.477 2.162 1 98.56 90 LEU B O 1
ATOM 1557 N N . ARG B 1 91 ? 12.406 10.969 2.213 1 97.75 91 ARG B N 1
ATOM 1558 C CA . ARG B 1 91 ? 12.883 12.297 1.825 1 97.75 91 ARG B CA 1
ATOM 1559 C C . ARG B 1 91 ? 12.266 12.734 0.502 1 97.75 91 ARG B C 1
ATOM 1561 O O . ARG B 1 91 ? 11.875 13.891 0.348 1 97.75 91 ARG B O 1
ATOM 1568 N N . ASP B 1 92 ? 12.125 11.906 -0.449 1 96.88 92 ASP B N 1
ATOM 1569 C CA . ASP B 1 92 ? 11.711 12.297 -1.794 1 96.88 92 ASP B CA 1
ATOM 1570 C C . ASP B 1 92 ? 10.203 12.531 -1.858 1 96.88 92 ASP B C 1
ATOM 1572 O O . ASP B 1 92 ? 9.695 13.023 -2.867 1 96.88 92 ASP B O 1
ATOM 1576 N N . VAL B 1 93 ? 9.562 12.25 -0.739 1 98.38 93 VAL B N 1
ATOM 1577 C CA . VAL B 1 93 ? 8.125 12.484 -0.714 1 98.38 93 VAL B CA 1
ATOM 1578 C C . VAL B 1 93 ? 7.777 13.43 0.436 1 98.38 93 VAL B C 1
ATOM 1580 O O . VAL B 1 93 ? 6.672 13.367 0.983 1 98.38 93 VAL B O 1
ATOM 1583 N N . SER B 1 94 ? 8.75 14.172 0.817 1 98.25 94 SER B N 1
ATOM 1584 C CA . SER B 1 94 ? 8.555 15.016 1.992 1 98.25 94 SER B CA 1
ATOM 1585 C C . SER B 1 94 ? 9.047 16.438 1.738 1 98.25 94 SER B C 1
ATOM 1587 O O . SER B 1 94 ? 9.859 16.672 0.841 1 98.25 94 SER B O 1
ATOM 1589 N N . THR B 1 95 ? 8.445 17.297 2.443 1 97.12 95 THR B N 1
ATOM 1590 C CA . THR B 1 95 ? 8.906 18.688 2.504 1 97.12 95 THR B CA 1
ATOM 1591 C C . THR B 1 95 ? 8.766 19.234 3.918 1 97.12 95 THR B C 1
ATOM 1593 O O . THR B 1 95 ? 8.125 18.625 4.77 1 97.12 95 THR B O 1
ATOM 1596 N N . TRP B 1 96 ? 9.547 20.328 4.074 1 94.5 96 TRP B N 1
ATOM 1597 C CA . TRP B 1 96 ? 9.336 21.062 5.32 1 94.5 96 TRP B CA 1
ATOM 1598 C C . TRP B 1 96 ? 8.234 22.109 5.164 1 94.5 96 TRP B C 1
ATOM 1600 O O . TRP B 1 96 ? 7.984 22.594 4.059 1 94.5 96 TRP B O 1
ATOM 1610 N N . GLU B 1 97 ? 7.547 22.344 6.285 1 83.38 97 GLU B N 1
ATOM 1611 C CA . GLU B 1 97 ? 6.539 23.406 6.289 1 83.38 97 GLU B CA 1
ATOM 1612 C C . GLU B 1 97 ? 7.176 24.781 6.094 1 83.38 97 GLU B C 1
ATOM 1614 O O . GLU B 1 97 ? 8.328 24.984 6.473 1 83.38 97 GLU B O 1
#

Foldseek 3Di:
DEWDADPQKIWDALVLQQDADVVDDPLSNVLNCVLCVQWPDDDNHGITIHHPVCLLVLQVSLVVSVVVVPDDLSNSAYEYEPPDDDDPSRVVRYDYD/DEWDDDPQKIWAALVLQQDADVVDDPLSNVLNCVLCVQWPDDDNHGITIHHPVCLLVLQVSLVVSVVVVPDDLSNSAYEYEPPDDDDPSRVVRYDYD

Sequence (194 aa):
MRSKIENDVLFLHHEDVPEYKKGGSVVRNSYFWALRSIAGKASRYGDWEYEPEVWFALRRMLLSFTESGYLGFRETVLKFPAGEEIPEVLRDVSTWEMRSKIENDVLFLHHEDVPEYKKGGSVVRNSYFWALRSIAGKASRYGDWEYEPEVWFALRRMLLSFTESGYLGFRETVLKFPAGEEIPEVLRDVSTWE

Solvent-accessible surface area (backbone atoms only — not comparable to full-atom values): 10394 Å² total; per-residue (Å²): 42,53,33,50,72,58,96,69,25,38,33,37,39,44,88,50,53,71,63,78,48,90,91,48,58,65,66,51,35,20,50,26,52,35,58,50,27,47,33,75,39,67,50,88,87,35,51,30,30,33,46,65,69,29,39,56,28,48,38,39,32,32,50,44,49,48,68,66,64,83,51,60,69,62,70,44,28,37,27,29,57,70,88,59,86,70,57,76,72,44,43,92,43,43,43,67,98,42,54,31,48,74,58,96,69,27,38,35,37,40,44,88,50,53,69,63,77,45,92,90,48,57,65,66,52,35,19,49,25,52,35,57,50,26,48,33,76,39,67,51,88,87,34,50,29,29,35,47,66,68,28,41,54,27,48,37,38,31,31,50,44,49,47,70,65,65,81,51,58,67,62,70,44,29,36,26,28,57,69,89,60,87,69,57,77,71,44,43,92,43,44,43,68,97